Protein AF-A0AAD6IH26-F1 (afdb_monomer_lite)

Foldseek 3Di:
DDDPDPQDQVLLLPQWFDPVCSVLDQRDPDFDDPCPPPDPDDADADPVQVVVVCCVVVCVPPPDPPDPDDQAPQKTWTQCVRSVGDDPHNRGTWIFGSCLVLLLVLLLVLLVVQLPDPVQCPPDDPRGTLNRVSVVCNPDPCSVDPSRCLGGVVRRDDSVRSSVSSNVSSCCVSCVRVVPPDPDPPPPPPPPDD

Radius of gyration: 21.17 Å; chains: 1; bounding box: 48×43×59 Å

Sequence (194 aa):
MSTNGIRTASSVKEGLSSLEDRENQFPVNYAYDYLKGTSYLSLPDLNLNDHLRSGKFLRMSSQDDREDIHRSSHAIDIFPIQAGLPWASGIQPCRQSKYWQLTIDTTRAFLAHLAADESVQRILKSGQSIAEIARKELGTQMDEGWTKFTAYMFAEGDRQRTRLLAVVNVFIFVFDGNVLLRDSPEAIQRFKYC

pLDDT: mean 82.91, std 17.8, range [31.84, 97.62]

Organism: Penicillium canescens (NCBI:txid5083)

Structure (mmCIF, N/CA/C/O backbone):
data_AF-A0AAD6IH26-F1
#
_entry.id   AF-A0AAD6IH26-F1
#
loop_
_atom_site.group_PDB
_atom_site.id
_atom_site.type_symbol
_atom_site.label_atom_id
_atom_site.label_alt_id
_atom_site.label_comp_id
_atom_site.label_asym_id
_atom_site.label_entity_id
_atom_site.label_seq_id
_atom_site.pdbx_PDB_ins_code
_atom_site.Cartn_x
_atom_site.Cartn_y
_atom_site.Cartn_z
_atom_site.occupancy
_atom_site.B_iso_or_equiv
_atom_site.auth_seq_id
_atom_site.auth_comp_id
_atom_site.auth_asym_id
_atom_site.auth_atom_id
_atom_site.pdbx_PDB_model_num
ATOM 1 N N . MET A 1 1 ? 0.011 15.101 -26.445 1.00 33.94 1 MET A N 1
ATOM 2 C CA . MET A 1 1 ? -1.300 14.751 -27.035 1.00 33.94 1 MET A CA 1
ATOM 3 C C . MET A 1 1 ? -1.714 13.409 -26.458 1.00 33.94 1 MET A C 1
ATOM 5 O O . MET A 1 1 ? -1.078 12.422 -26.788 1.00 33.94 1 MET A O 1
ATOM 9 N N . SER A 1 2 ? -2.672 13.375 -25.528 1.00 37.16 2 SER A N 1
ATOM 10 C CA . SER A 1 2 ? -3.132 12.123 -24.913 1.00 37.16 2 SER A CA 1
ATOM 11 C C . SER A 1 2 ? -4.512 11.790 -25.462 1.00 37.16 2 SER A C 1
ATOM 13 O O . SER A 1 2 ? -5.456 12.562 -25.300 1.00 37.16 2 SER A O 1
ATOM 15 N N . THR A 1 3 ? -4.608 10.684 -26.188 1.00 41.41 3 THR A N 1
ATOM 16 C CA . THR A 1 3 ? -5.865 10.122 -26.674 1.00 41.41 3 THR A CA 1
ATOM 17 C C . THR A 1 3 ? -6.675 9.623 -25.480 1.00 41.41 3 THR A C 1
ATOM 19 O O . THR A 1 3 ? -6.264 8.684 -24.799 1.00 41.41 3 THR A O 1
ATOM 22 N N . ASN A 1 4 ? -7.832 10.242 -25.233 1.00 45.72 4 ASN A N 1
ATOM 23 C CA . ASN A 1 4 ? -8.834 9.775 -24.273 1.00 45.72 4 ASN A CA 1
ATOM 24 C C . ASN A 1 4 ? -9.509 8.499 -24.807 1.00 45.72 4 ASN A C 1
ATOM 26 O O . ASN A 1 4 ? -10.648 8.526 -25.263 1.00 45.72 4 ASN A O 1
ATOM 30 N N . GLY A 1 5 ? -8.786 7.380 -24.789 1.00 53.66 5 GLY A N 1
ATOM 31 C CA . GLY A 1 5 ? -9.389 6.057 -24.898 1.00 53.66 5 GLY A CA 1
ATOM 32 C C . GLY A 1 5 ? -10.144 5.746 -23.608 1.00 53.66 5 GLY A C 1
ATOM 33 O O . GLY A 1 5 ? -9.632 6.001 -22.516 1.00 53.66 5 GLY A O 1
ATOM 34 N N . ILE A 1 6 ? -11.362 5.217 -23.725 1.00 55.28 6 ILE A N 1
ATOM 35 C CA . ILE A 1 6 ? -12.114 4.676 -22.587 1.00 55.28 6 ILE A CA 1
ATOM 36 C C . ILE A 1 6 ? -11.238 3.597 -21.939 1.00 55.28 6 ILE A C 1
ATOM 38 O O . ILE A 1 6 ? -10.969 2.560 -22.542 1.00 55.28 6 ILE A O 1
ATOM 42 N N . ARG A 1 7 ? -10.742 3.870 -20.729 1.00 68.06 7 ARG A N 1
ATOM 43 C CA . ARG A 1 7 ? -9.891 2.941 -19.981 1.00 68.06 7 ARG A CA 1
ATOM 44 C C . ARG A 1 7 ? -10.784 1.863 -19.390 1.00 68.06 7 ARG A C 1
ATOM 46 O O . ARG A 1 7 ? -11.694 2.172 -18.624 1.00 68.06 7 ARG A O 1
ATOM 53 N N . THR A 1 8 ? -10.530 0.611 -19.742 1.00 82.19 8 THR A N 1
ATOM 54 C CA . THR A 1 8 ? -11.229 -0.520 -19.127 1.00 82.19 8 THR A CA 1
ATOM 55 C C . THR A 1 8 ? -10.395 -1.058 -17.968 1.00 82.19 8 THR A C 1
ATOM 57 O O . THR A 1 8 ? -9.166 -0.958 -17.977 1.00 82.19 8 THR A O 1
ATOM 60 N N . ALA A 1 9 ? -11.041 -1.657 -16.968 1.00 82.12 9 ALA A N 1
ATOM 61 C CA . ALA A 1 9 ? -10.323 -2.317 -15.876 1.00 82.12 9 ALA A CA 1
ATOM 62 C C . ALA A 1 9 ? -9.372 -3.419 -16.395 1.00 82.12 9 ALA A C 1
ATOM 64 O O . ALA A 1 9 ? -8.280 -3.591 -15.857 1.00 82.12 9 ALA A O 1
ATOM 65 N N . SER A 1 10 ? -9.744 -4.105 -17.487 1.00 83.75 10 SER A N 1
ATOM 66 C CA . SER A 1 10 ? -8.898 -5.122 -18.134 1.00 83.75 10 SER A CA 1
ATOM 67 C C . SER A 1 10 ? -7.620 -4.522 -18.712 1.00 83.75 10 SER A C 1
ATOM 69 O O . SER A 1 10 ? -6.532 -5.004 -18.410 1.00 83.75 10 SER A O 1
ATOM 71 N N . SER A 1 11 ? -7.723 -3.418 -19.463 1.00 88.50 11 SER A N 1
ATOM 72 C CA . SER A 1 11 ? -6.543 -2.784 -20.066 1.00 88.50 11 SER A CA 1
ATOM 73 C C . SER A 1 11 ? -5.563 -2.257 -19.016 1.00 88.50 11 SER A C 1
ATOM 75 O O . SER A 1 11 ? -4.353 -2.339 -19.213 1.00 88.50 11 SER A O 1
ATOM 77 N N . VAL A 1 12 ? -6.072 -1.756 -17.882 1.00 90.31 12 VAL A N 1
ATOM 78 C CA . VAL A 1 12 ? -5.223 -1.343 -16.752 1.00 90.31 12 VAL A CA 1
ATOM 79 C C . VAL A 1 12 ? -4.492 -2.555 -16.186 1.00 90.31 12 VAL A C 1
ATOM 81 O O . VAL A 1 12 ? -3.269 -2.537 -16.100 1.00 90.31 12 VAL A O 1
ATOM 84 N N . LYS A 1 13 ? -5.219 -3.630 -15.859 1.00 89.56 13 LYS A N 1
ATOM 85 C CA . LYS A 1 13 ? -4.647 -4.866 -15.306 1.00 89.56 13 LYS A CA 1
ATOM 86 C C . LYS A 1 13 ? -3.547 -5.444 -16.202 1.00 89.56 13 LYS A C 1
ATOM 88 O O . LYS A 1 13 ? -2.489 -5.854 -15.726 1.00 89.56 13 LYS A O 1
ATOM 93 N N . GLU A 1 14 ? -3.786 -5.458 -17.509 1.00 92.31 14 GLU A N 1
ATOM 94 C CA . GLU A 1 14 ? -2.859 -6.009 -18.494 1.00 92.31 14 GLU A CA 1
ATOM 95 C C . GLU A 1 14 ? -1.567 -5.198 -18.632 1.00 92.31 14 GLU A C 1
ATOM 97 O O . GLU A 1 14 ? -0.510 -5.800 -18.832 1.00 92.31 14 GLU A O 1
ATOM 102 N N . GLY A 1 15 ? -1.644 -3.869 -18.518 1.00 93.31 15 GLY A N 1
ATOM 103 C CA . GLY A 1 15 ? -0.497 -2.967 -18.636 1.00 93.31 15 GLY A CA 1
ATOM 104 C C . GLY A 1 15 ? 0.240 -2.681 -17.325 1.00 93.31 15 GLY A C 1
ATOM 105 O O . GLY A 1 15 ? 1.286 -2.040 -17.361 1.00 93.31 15 GLY A O 1
ATOM 106 N N . LEU A 1 16 ? -0.294 -3.116 -16.177 1.00 95.56 16 LEU A N 1
ATOM 107 C CA . LEU A 1 16 ? 0.217 -2.730 -14.858 1.00 95.56 16 LEU A CA 1
ATOM 108 C C . LEU A 1 16 ? 1.449 -3.518 -14.407 1.00 95.56 16 LEU A C 1
ATOM 110 O O . LEU A 1 16 ? 2.268 -2.957 -13.693 1.00 95.56 16 LEU A O 1
ATOM 114 N N . SER A 1 17 ? 1.609 -4.777 -14.811 1.00 96.44 17 SER A N 1
ATOM 115 C CA . SER A 1 17 ? 2.795 -5.589 -14.498 1.00 96.44 17 SER A CA 1
ATOM 116 C C . SER A 1 17 ? 3.151 -6.522 -15.655 1.00 96.44 17 SER A C 1
ATOM 118 O O . SER A 1 17 ? 2.406 -6.639 -16.632 1.00 96.44 17 SER A O 1
ATOM 120 N N . SER A 1 18 ? 4.269 -7.240 -15.511 1.00 94.50 18 SER A N 1
ATOM 121 C CA . SER A 1 18 ? 4.621 -8.367 -16.383 1.00 94.50 18 SER A CA 1
ATOM 122 C C . SER A 1 18 ? 3.520 -9.442 -16.381 1.00 94.50 18 SER A C 1
ATOM 124 O O . SER A 1 18 ? 2.732 -9.518 -15.435 1.00 94.50 18 SER A O 1
ATOM 126 N N . LEU A 1 19 ? 3.472 -10.281 -17.427 1.00 94.94 19 LEU A N 1
ATOM 127 C CA . LEU A 1 19 ? 2.502 -11.380 -17.550 1.00 94.94 19 LEU A CA 1
ATOM 128 C C . LEU A 1 19 ? 2.600 -12.370 -16.377 1.00 94.94 19 LEU A C 1
ATOM 130 O O . LEU A 1 19 ? 1.572 -12.781 -15.847 1.00 94.94 19 LEU A O 1
ATOM 134 N N . GLU A 1 20 ? 3.825 -12.700 -15.966 1.00 95.19 20 GLU A N 1
ATOM 135 C CA . GLU A 1 20 ? 4.133 -13.644 -14.883 1.00 95.19 20 GLU A CA 1
ATOM 136 C C . GLU A 1 20 ? 3.681 -13.123 -13.511 1.00 95.19 20 GLU A C 1
ATOM 138 O O . GLU A 1 20 ? 3.284 -13.891 -12.638 1.00 95.19 20 GLU A O 1
ATOM 143 N N . ASP A 1 21 ? 3.678 -11.802 -13.329 1.00 95.38 21 ASP A N 1
ATOM 144 C CA . ASP A 1 21 ? 3.345 -11.167 -12.055 1.00 95.38 21 ASP A CA 1
ATOM 145 C C . ASP A 1 21 ? 1.852 -10.845 -11.889 1.00 95.38 21 ASP A C 1
ATOM 147 O O . ASP A 1 21 ? 1.433 -10.421 -10.808 1.00 95.38 21 ASP A O 1
ATOM 151 N N . ARG A 1 22 ? 1.025 -11.062 -12.923 1.00 94.38 22 ARG A N 1
ATOM 152 C CA . ARG A 1 22 ? -0.398 -10.666 -12.926 1.00 94.38 22 ARG A CA 1
ATOM 153 C C . ARG A 1 22 ? -1.218 -11.299 -11.807 1.00 94.38 22 ARG A C 1
ATOM 155 O O . ARG A 1 22 ? -2.144 -10.665 -11.309 1.00 94.38 22 ARG A O 1
ATOM 162 N N . GLU A 1 23 ? -0.890 -12.524 -11.410 1.00 95.38 23 GLU A N 1
ATOM 163 C CA . GLU A 1 23 ? -1.577 -13.223 -10.315 1.00 95.38 23 GLU A CA 1
ATOM 164 C C . GLU A 1 23 ? -1.321 -12.573 -8.950 1.00 95.38 23 GLU A C 1
ATOM 166 O O . GLU A 1 23 ? -2.143 -12.678 -8.044 1.00 95.38 23 GLU A O 1
ATOM 171 N N . ASN A 1 24 ? -0.203 -11.855 -8.815 1.00 96.12 24 ASN A N 1
ATOM 172 C CA . ASN A 1 24 ? 0.197 -11.189 -7.581 1.00 96.12 24 ASN A CA 1
ATOM 173 C C . ASN A 1 24 ? -0.241 -9.717 -7.524 1.00 96.12 24 ASN A C 1
ATOM 175 O O . ASN A 1 24 ? 0.008 -9.045 -6.521 1.00 96.12 24 ASN A O 1
ATOM 179 N N . GLN A 1 25 ? -0.873 -9.187 -8.574 1.00 95.31 25 GLN A N 1
ATOM 180 C CA . GLN A 1 25 ? -1.328 -7.797 -8.610 1.00 95.31 25 GLN A CA 1
ATOM 181 C C . GLN A 1 25 ? -2.397 -7.531 -7.548 1.00 95.31 25 GLN A C 1
ATOM 183 O O . GLN A 1 25 ? -3.354 -8.292 -7.404 1.00 95.31 25 GLN A O 1
ATOM 188 N N . PHE A 1 26 ? -2.267 -6.409 -6.843 1.00 95.12 26 PHE A N 1
ATOM 189 C CA . PHE A 1 26 ? -3.336 -5.888 -6.005 1.00 95.12 26 PHE A CA 1
ATOM 190 C C . PHE A 1 26 ? -4.362 -5.221 -6.938 1.00 95.12 26 PHE A C 1
ATOM 192 O O . PHE A 1 26 ? -3.982 -4.332 -7.704 1.00 95.12 26 PHE A O 1
ATOM 199 N N . PRO A 1 27 ? -5.654 -5.596 -6.890 1.00 92.56 27 PRO A N 1
ATOM 200 C CA . PRO A 1 27 ? -6.705 -4.924 -7.650 1.00 92.56 27 PRO A CA 1
ATOM 201 C C . PRO A 1 27 ? -6.673 -3.383 -7.579 1.00 92.56 27 PRO A C 1
ATOM 203 O O . PRO A 1 27 ? -6.636 -2.767 -6.502 1.00 92.56 27 PRO A O 1
ATOM 206 N N . VAL A 1 28 ? -6.735 -2.759 -8.759 1.00 92.25 28 VAL A N 1
ATOM 207 C CA . VAL A 1 28 ? -6.837 -1.305 -8.947 1.00 92.25 28 VAL A CA 1
ATOM 208 C C . VAL A 1 28 ? -8.230 -0.975 -9.479 1.00 92.25 28 VAL A C 1
ATOM 210 O O . VAL A 1 28 ? -8.507 -1.153 -10.662 1.00 92.25 28 VAL A O 1
ATOM 213 N N . ASN A 1 29 ? -9.093 -0.475 -8.593 1.00 90.88 29 ASN A N 1
ATOM 214 C CA . ASN A 1 29 ? -10.494 -0.163 -8.908 1.00 90.88 29 ASN A CA 1
ATOM 215 C C . ASN A 1 29 ? -10.731 1.330 -9.195 1.00 90.88 29 ASN A C 1
ATOM 217 O O . ASN A 1 29 ? -11.775 1.705 -9.721 1.00 90.88 29 ASN A O 1
ATOM 221 N N . TYR A 1 30 ? -9.755 2.187 -8.878 1.00 89.06 30 TYR A N 1
ATOM 222 C CA . TYR A 1 30 ? -9.879 3.640 -8.980 1.00 89.06 30 TYR A CA 1
ATOM 223 C C . TYR A 1 30 ? -8.640 4.249 -9.637 1.00 89.06 30 TYR A C 1
ATOM 225 O O . TYR A 1 30 ? -7.514 3.822 -9.387 1.00 89.06 30 TYR A O 1
ATOM 233 N N . ALA A 1 31 ? -8.852 5.285 -10.448 1.00 91.81 31 ALA A N 1
ATOM 234 C CA . ALA A 1 31 ? -7.799 6.095 -11.047 1.00 91.81 31 ALA A CA 1
ATOM 235 C C . ALA A 1 31 ? -8.104 7.570 -10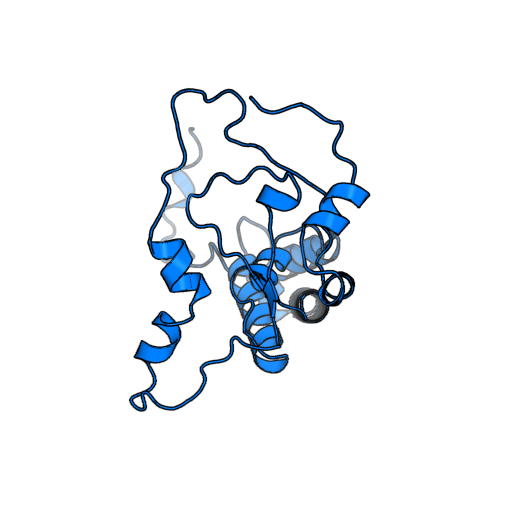.769 1.00 91.81 31 ALA A C 1
ATOM 237 O O . ALA A 1 31 ? -8.936 8.178 -11.444 1.00 91.81 31 ALA A O 1
ATOM 238 N N . TYR A 1 32 ? -7.459 8.130 -9.747 1.00 91.19 32 TYR A N 1
ATOM 239 C CA . TYR A 1 32 ? -7.685 9.510 -9.330 1.00 91.19 32 TYR A CA 1
ATOM 240 C C . TYR A 1 32 ? -6.623 10.439 -9.927 1.00 91.19 32 TYR A C 1
ATOM 242 O O . TYR A 1 32 ? -5.440 10.312 -9.625 1.00 91.19 32 TYR A O 1
ATOM 250 N N . ASP A 1 33 ? -7.053 11.369 -10.782 1.00 92.31 33 ASP A N 1
ATOM 251 C CA . ASP A 1 33 ? -6.200 12.412 -11.360 1.00 92.31 33 ASP A CA 1
ATOM 252 C C . ASP A 1 33 ? -6.463 13.750 -10.661 1.00 92.31 33 ASP A C 1
ATOM 254 O O . ASP A 1 33 ? -7.345 14.516 -11.055 1.00 92.31 33 ASP A O 1
ATOM 258 N N . TYR A 1 34 ? -5.698 14.021 -9.605 1.00 91.12 34 TYR A N 1
ATOM 259 C CA . TYR A 1 34 ? -5.810 15.264 -8.840 1.00 91.12 34 TYR A CA 1
ATOM 260 C C . TYR A 1 34 ? -5.176 16.476 -9.538 1.00 91.12 34 TYR A C 1
ATOM 262 O O . TYR A 1 34 ? -5.344 17.597 -9.065 1.00 91.12 34 TYR A O 1
ATOM 270 N N . LEU A 1 35 ? -4.454 16.276 -10.648 1.00 90.94 35 LEU A N 1
ATOM 271 C CA . LEU A 1 35 ? -3.874 17.354 -11.455 1.00 90.94 35 LEU A CA 1
ATOM 272 C C . LEU A 1 35 ? -4.698 17.657 -12.708 1.00 90.94 35 LEU A C 1
ATOM 274 O O . LEU A 1 35 ? -4.297 18.500 -13.516 1.00 90.94 35 LEU A O 1
ATOM 278 N N . LYS A 1 36 ? -5.859 17.015 -12.872 1.00 89.88 36 LYS A N 1
ATOM 279 C CA . LYS A 1 36 ? -6.744 17.225 -14.015 1.00 89.88 36 LYS A CA 1
ATOM 280 C C . LYS A 1 36 ? -7.034 18.717 -14.213 1.00 89.88 36 LYS A C 1
ATOM 282 O O . LYS A 1 36 ? -7.594 19.375 -13.343 1.00 89.88 36 LYS A O 1
ATOM 287 N N . GLY A 1 37 ? -6.678 19.234 -15.389 1.00 87.69 37 GLY A N 1
ATOM 288 C CA . GLY A 1 37 ? -6.845 20.650 -15.745 1.00 87.69 37 GLY A CA 1
ATOM 289 C C . GLY A 1 37 ? -5.596 21.516 -15.548 1.00 87.69 37 GLY A C 1
ATOM 290 O O . GLY A 1 37 ? -5.595 22.671 -15.960 1.00 87.69 37 GLY A O 1
ATOM 291 N N . THR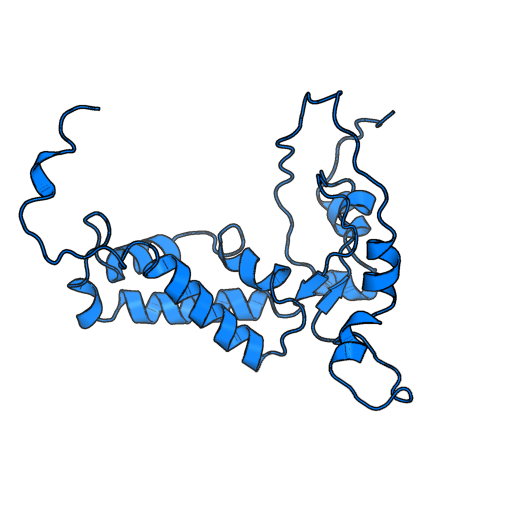 A 1 38 ? -4.515 20.965 -14.994 1.00 89.19 38 THR A N 1
ATOM 292 C CA . THR A 1 38 ? -3.221 21.651 -14.890 1.00 89.19 38 THR A CA 1
ATOM 293 C C . THR A 1 38 ? -2.420 21.477 -16.180 1.00 89.19 38 THR A C 1
ATOM 295 O O . THR A 1 38 ? -2.090 20.355 -16.553 1.00 89.19 38 THR A O 1
ATOM 298 N N . SER A 1 39 ? -2.089 22.574 -16.866 1.00 87.62 39 SER A N 1
ATOM 299 C CA . SER A 1 39 ? -1.313 22.561 -18.123 1.00 87.62 39 SER A CA 1
ATOM 300 C C . SER A 1 39 ? 0.089 23.167 -18.009 1.00 87.62 39 SER A C 1
ATOM 302 O O . SER A 1 39 ? 0.895 23.018 -18.922 1.00 87.62 39 SER A O 1
ATOM 304 N N . TYR A 1 40 ? 0.385 23.848 -16.901 1.00 90.81 40 TYR A N 1
ATOM 305 C CA . TYR A 1 40 ? 1.644 24.568 -16.689 1.00 90.81 40 TYR A CA 1
ATOM 306 C C . TYR A 1 40 ? 2.725 23.733 -15.984 1.00 90.81 40 TYR A C 1
ATOM 308 O O . TYR A 1 40 ? 3.839 24.215 -15.794 1.00 90.81 40 TYR A O 1
ATOM 316 N N . LEU A 1 41 ? 2.411 22.498 -15.578 1.00 90.19 41 LEU A N 1
ATOM 317 C CA . LEU A 1 41 ? 3.363 21.573 -14.963 1.00 90.19 41 LEU A CA 1
ATOM 318 C C . LEU A 1 41 ? 3.768 20.490 -15.962 1.00 90.19 41 LEU A C 1
ATOM 320 O O . LEU A 1 41 ? 2.921 19.872 -16.604 1.00 90.19 41 LEU A O 1
ATOM 324 N N . SER A 1 42 ? 5.068 20.219 -16.032 1.00 89.00 42 SER A N 1
ATOM 325 C CA . SER A 1 42 ? 5.639 19.078 -16.745 1.00 89.00 42 SER A CA 1
ATOM 326 C C . SER A 1 42 ? 6.437 18.222 -15.772 1.00 89.00 42 SER A C 1
ATOM 328 O O . SER A 1 42 ? 7.188 18.754 -14.954 1.00 89.00 42 SER A O 1
ATOM 330 N N . LEU A 1 43 ? 6.301 16.900 -15.872 1.00 90.19 43 LEU A N 1
ATOM 331 C CA . LEU A 1 43 ? 7.116 15.992 -15.071 1.00 90.19 43 LEU A CA 1
ATOM 332 C C . LEU A 1 43 ? 8.564 16.025 -15.579 1.00 90.19 43 LEU A C 1
ATOM 334 O O . LEU A 1 43 ? 8.770 15.890 -16.788 1.00 90.19 43 LEU A O 1
ATOM 338 N N . PRO A 1 44 ? 9.558 16.207 -14.695 1.00 92.19 44 PRO A N 1
ATOM 339 C CA . PRO A 1 44 ? 10.953 16.128 -15.094 1.00 92.19 44 PRO A CA 1
ATOM 340 C C . PRO A 1 44 ? 11.317 14.679 -15.422 1.00 92.19 44 PRO A C 1
ATOM 342 O O . PRO A 1 44 ? 10.839 13.750 -14.765 1.00 92.19 44 PRO A O 1
ATOM 345 N N . ASP A 1 45 ? 12.204 14.498 -16.398 1.00 91.44 45 ASP A N 1
ATOM 346 C CA . ASP A 1 45 ? 12.916 13.234 -16.536 1.00 91.44 45 ASP A CA 1
ATOM 347 C C . ASP A 1 45 ? 14.094 13.211 -15.557 1.00 91.44 45 ASP A C 1
ATOM 349 O O . ASP A 1 45 ? 14.814 14.201 -15.400 1.00 91.44 45 ASP A O 1
ATOM 353 N N . LEU A 1 46 ? 14.250 12.100 -14.845 1.00 93.25 46 LEU A N 1
ATOM 354 C CA . LEU A 1 46 ? 15.184 11.983 -13.734 1.00 93.25 46 LEU A CA 1
ATOM 355 C C . LEU A 1 46 ? 16.180 10.859 -14.006 1.00 93.25 46 LEU A C 1
ATOM 357 O O . LEU A 1 46 ? 15.797 9.691 -14.045 1.00 93.25 46 LEU A O 1
ATOM 361 N N . ASN A 1 47 ? 17.477 11.186 -13.998 1.00 91.75 47 ASN A N 1
ATOM 362 C CA . ASN A 1 47 ? 18.567 10.194 -13.981 1.00 91.75 47 ASN A CA 1
ATOM 363 C C . ASN A 1 47 ? 18.455 9.213 -12.791 1.00 91.75 47 ASN A C 1
ATOM 365 O O . ASN A 1 47 ? 19.000 8.109 -12.815 1.00 91.75 47 ASN A O 1
ATOM 369 N N . LEU A 1 48 ? 17.725 9.608 -11.739 1.00 89.00 48 LEU A N 1
ATOM 370 C CA . LEU A 1 48 ? 17.384 8.750 -10.606 1.00 89.00 48 LEU A CA 1
ATOM 371 C C . LEU A 1 48 ? 16.642 7.476 -11.042 1.00 89.00 48 LEU A C 1
ATOM 373 O O . LEU A 1 48 ? 16.839 6.429 -10.429 1.00 89.00 48 LEU A O 1
ATOM 377 N N . ASN A 1 49 ? 15.822 7.532 -12.095 1.00 91.19 49 ASN A N 1
ATOM 378 C CA . ASN A 1 49 ? 15.050 6.381 -12.564 1.00 91.19 49 ASN A CA 1
ATOM 379 C C . ASN A 1 49 ? 15.963 5.229 -13.000 1.00 91.19 49 ASN A C 1
ATOM 381 O O . ASN A 1 49 ? 15.725 4.081 -12.620 1.00 91.19 49 ASN A O 1
ATOM 385 N N . ASP A 1 50 ? 17.046 5.533 -13.712 1.00 88.62 50 ASP A N 1
ATOM 386 C CA . ASP A 1 50 ? 18.030 4.535 -14.135 1.00 88.62 50 ASP A CA 1
ATOM 387 C C . ASP A 1 50 ? 18.815 3.988 -12.946 1.00 88.62 50 ASP A C 1
ATOM 389 O O . ASP A 1 50 ? 19.052 2.782 -12.847 1.00 88.62 50 ASP A O 1
ATOM 393 N N . HIS A 1 51 ? 19.150 4.851 -11.984 1.00 85.69 51 HIS A N 1
ATOM 394 C CA . HIS A 1 51 ? 19.819 4.427 -10.759 1.00 85.69 51 HIS A CA 1
ATOM 395 C C . HIS A 1 51 ? 18.951 3.457 -9.942 1.00 85.69 51 HIS A C 1
ATOM 397 O O . HIS A 1 51 ? 19.417 2.385 -9.551 1.00 85.69 51 HIS A O 1
ATOM 403 N N . LEU A 1 52 ? 17.674 3.785 -9.745 1.00 85.75 52 LEU A N 1
ATOM 404 C CA . LEU A 1 52 ? 16.717 2.937 -9.039 1.00 85.75 52 LEU A CA 1
ATOM 405 C C . LEU A 1 52 ? 16.506 1.602 -9.766 1.00 85.75 52 LEU A C 1
ATOM 407 O O . LEU A 1 52 ? 16.553 0.552 -9.122 1.00 85.75 52 LEU A O 1
ATOM 411 N N . ARG A 1 53 ? 16.328 1.607 -11.096 1.00 83.94 53 ARG A N 1
ATOM 412 C CA . ARG A 1 53 ? 16.216 0.382 -11.919 1.00 83.94 53 ARG A CA 1
ATOM 413 C C . ARG A 1 53 ? 17.451 -0.500 -11.812 1.00 83.94 53 ARG A C 1
ATOM 415 O O . ARG A 1 53 ? 17.313 -1.706 -11.657 1.00 83.94 53 ARG A O 1
ATOM 422 N N . SER A 1 54 ? 18.635 0.108 -11.819 1.00 81.38 54 SER A N 1
ATOM 423 C CA . SER A 1 54 ? 19.907 -0.613 -11.730 1.00 81.38 54 SER A CA 1
ATOM 424 C C . SER A 1 54 ? 20.157 -1.279 -10.373 1.00 81.38 54 SER A C 1
ATOM 426 O O . SER A 1 54 ? 21.095 -2.059 -10.252 1.00 81.38 54 SER A O 1
ATOM 428 N N . GLY A 1 55 ? 19.382 -0.939 -9.333 1.00 76.31 55 GLY A N 1
ATOM 429 C CA . GLY A 1 55 ? 19.569 -1.476 -7.982 1.00 76.31 55 GLY A CA 1
ATOM 430 C C . GLY A 1 55 ? 20.877 -1.044 -7.308 1.00 76.31 55 GLY A C 1
ATOM 431 O O . GLY A 1 55 ? 21.182 -1.518 -6.220 1.00 76.31 55 GLY A O 1
ATOM 432 N N . LYS A 1 56 ? 21.645 -0.122 -7.909 1.00 73.06 56 LYS A N 1
ATOM 433 C CA . LYS A 1 56 ? 22.942 0.341 -7.386 1.00 73.06 56 LYS A CA 1
ATOM 434 C C . LYS A 1 56 ? 22.855 0.907 -5.968 1.00 73.06 56 LYS A C 1
ATOM 436 O O . LYS A 1 56 ? 23.794 0.740 -5.205 1.00 73.06 56 LYS A O 1
ATOM 441 N N . PHE A 1 57 ? 21.736 1.520 -5.587 1.00 70.25 57 PHE A N 1
ATOM 442 C CA . PHE A 1 57 ? 21.540 2.036 -4.228 1.00 70.25 57 PHE A CA 1
ATOM 443 C C . PHE A 1 57 ? 21.512 0.926 -3.160 1.00 70.25 57 PHE A C 1
ATOM 445 O O . PHE A 1 57 ? 21.922 1.165 -2.028 1.00 70.25 57 PHE A O 1
ATOM 452 N N . LEU A 1 58 ? 21.092 -0.296 -3.513 1.00 67.31 58 LEU A N 1
ATOM 453 C CA . LEU A 1 58 ? 21.129 -1.456 -2.613 1.00 67.31 58 LEU A CA 1
ATOM 454 C C . LEU A 1 58 ? 22.570 -1.921 -2.337 1.00 67.31 58 LEU A C 1
ATOM 456 O O . LEU A 1 58 ? 22.805 -2.597 -1.342 1.00 67.31 58 LEU A O 1
ATOM 460 N N . ARG A 1 59 ? 23.546 -1.509 -3.165 1.00 63.12 59 ARG A N 1
ATOM 461 C CA . ARG A 1 59 ? 24.980 -1.776 -2.948 1.00 63.12 59 ARG A CA 1
ATOM 462 C C . ARG A 1 59 ? 25.568 -0.946 -1.814 1.00 63.12 59 ARG A C 1
ATOM 464 O O . ARG A 1 59 ? 26.604 -1.308 -1.279 1.00 63.12 59 ARG A O 1
ATOM 471 N N . MET A 1 60 ? 24.926 0.158 -1.418 1.00 59.69 60 MET A N 1
ATOM 472 C CA . MET A 1 60 ? 25.492 1.057 -0.402 1.00 59.69 60 MET A CA 1
ATOM 473 C C . MET A 1 60 ? 25.625 0.399 0.981 1.00 59.69 60 MET A C 1
ATOM 475 O O . MET A 1 60 ? 26.388 0.891 1.807 1.00 59.69 60 MET A O 1
ATOM 479 N N . SER A 1 61 ? 24.911 -0.703 1.240 1.00 60.22 61 SER A N 1
ATOM 480 C CA . SER A 1 61 ? 25.034 -1.486 2.478 1.00 60.22 61 SER A CA 1
ATOM 481 C C . SER A 1 61 ? 26.000 -2.673 2.390 1.00 60.22 61 SER A C 1
ATOM 483 O O . SER A 1 61 ? 26.338 -3.237 3.427 1.00 60.22 61 SER A O 1
ATOM 485 N N . SER A 1 62 ? 26.428 -3.082 1.192 1.00 58.25 62 SER A N 1
ATOM 486 C CA . SER A 1 62 ? 27.298 -4.245 0.979 1.00 58.25 62 SER A CA 1
ATOM 487 C C . SER A 1 62 ? 28.710 -3.781 0.620 1.00 58.25 62 SER A C 1
ATOM 489 O O . SER A 1 62 ? 28.905 -3.139 -0.405 1.00 58.25 62 SER A O 1
ATOM 491 N N . GLN A 1 63 ? 29.706 -4.121 1.441 1.00 57.53 63 GLN A N 1
ATOM 492 C CA . GLN A 1 63 ? 31.118 -3.801 1.171 1.00 57.53 63 GLN A CA 1
ATOM 493 C C . GLN A 1 63 ? 31.733 -4.609 0.012 1.00 57.53 63 GLN A C 1
ATOM 495 O O . GLN A 1 63 ? 32.888 -4.370 -0.334 1.00 57.53 63 GLN A O 1
ATOM 500 N N . ASP A 1 64 ? 30.997 -5.559 -0.570 1.00 59.47 64 ASP A N 1
ATOM 501 C CA . ASP A 1 64 ? 31.513 -6.468 -1.591 1.00 59.47 64 ASP A CA 1
ATOM 502 C C . ASP A 1 64 ? 30.879 -6.170 -2.959 1.00 59.47 64 ASP A C 1
ATOM 504 O O . ASP A 1 64 ? 29.704 -6.443 -3.202 1.00 59.47 64 ASP A O 1
ATOM 508 N N . ASP A 1 65 ? 31.669 -5.602 -3.872 1.00 59.19 65 ASP A N 1
ATOM 509 C CA . ASP A 1 65 ? 31.258 -5.213 -5.232 1.00 59.19 65 ASP A CA 1
ATOM 510 C C . ASP A 1 65 ? 30.964 -6.413 -6.164 1.00 59.19 65 ASP A C 1
ATOM 512 O O . ASP A 1 65 ? 30.720 -6.227 -7.360 1.00 59.19 65 ASP A O 1
ATOM 516 N N . ARG A 1 66 ? 31.021 -7.650 -5.646 1.00 56.88 66 ARG A N 1
ATOM 517 C CA . ARG A 1 66 ? 31.001 -8.897 -6.431 1.00 56.88 66 ARG A CA 1
ATOM 518 C C . ARG A 1 66 ? 29.702 -9.695 -6.367 1.00 56.88 66 ARG A C 1
ATOM 520 O O . ARG A 1 66 ? 29.579 -10.651 -7.128 1.00 56.88 66 ARG A O 1
ATOM 527 N N . GLU A 1 67 ? 28.755 -9.353 -5.497 1.00 60.06 67 GLU A N 1
ATOM 528 C CA . GLU A 1 67 ? 27.455 -10.031 -5.492 1.00 60.06 67 GLU A CA 1
ATOM 529 C C . GLU A 1 67 ? 26.521 -9.421 -6.545 1.00 60.06 67 GLU A C 1
ATOM 531 O O . GLU A 1 67 ? 26.290 -8.207 -6.584 1.00 60.06 67 GLU A O 1
ATOM 536 N N . ASP A 1 68 ? 25.959 -10.281 -7.399 1.00 62.72 68 ASP A N 1
ATOM 537 C CA . ASP A 1 68 ? 24.851 -9.922 -8.277 1.00 62.72 68 ASP A CA 1
ATOM 538 C C . ASP A 1 68 ? 23.660 -9.504 -7.407 1.00 62.72 68 ASP A C 1
ATOM 540 O O . ASP A 1 68 ? 22.915 -10.328 -6.871 1.00 62.72 68 ASP A O 1
ATOM 544 N N . ILE A 1 69 ? 23.498 -8.192 -7.215 1.00 63.41 69 ILE A N 1
ATOM 545 C CA . ILE A 1 69 ? 22.387 -7.663 -6.428 1.00 63.41 69 ILE A CA 1
ATOM 546 C C . ILE A 1 69 ? 21.098 -7.840 -7.216 1.00 63.41 69 ILE A C 1
ATOM 548 O O . ILE A 1 69 ? 20.730 -7.027 -8.069 1.00 63.41 69 ILE A O 1
ATOM 552 N N . HIS A 1 70 ? 20.388 -8.905 -6.877 1.00 71.25 70 HIS A N 1
ATOM 553 C CA . HIS A 1 70 ? 19.031 -9.126 -7.319 1.00 71.25 70 HIS A CA 1
ATOM 554 C C . HIS A 1 70 ? 18.057 -8.405 -6.392 1.00 71.25 70 HIS A C 1
ATOM 556 O O . HIS A 1 70 ? 18.143 -8.460 -5.164 1.00 71.25 70 HIS A O 1
ATOM 562 N N . ARG A 1 71 ? 17.091 -7.726 -7.005 1.00 79.38 71 ARG A N 1
ATOM 563 C CA . ARG A 1 71 ? 15.910 -7.227 -6.303 1.00 79.38 71 ARG A CA 1
ATOM 564 C C . ARG A 1 71 ? 15.175 -8.385 -5.623 1.00 79.38 71 ARG A C 1
ATOM 566 O O . ARG A 1 71 ? 15.184 -9.505 -6.132 1.00 79.38 71 ARG A O 1
ATOM 573 N N . SER A 1 72 ? 14.494 -8.106 -4.509 1.00 83.19 72 SER A N 1
ATOM 574 C CA . SER A 1 72 ? 13.730 -9.130 -3.791 1.00 83.19 72 SER A CA 1
ATOM 575 C C . SER A 1 72 ? 12.703 -9.794 -4.707 1.00 83.19 72 SER A C 1
ATOM 577 O O . SER A 1 72 ? 11.995 -9.113 -5.461 1.00 83.19 72 SER A O 1
ATOM 579 N N . SER A 1 73 ? 12.572 -11.115 -4.580 1.00 91.75 73 SER A N 1
ATOM 580 C CA . SER A 1 73 ? 11.535 -11.904 -5.252 1.00 91.75 73 SER A CA 1
ATOM 581 C C . SER A 1 73 ? 10.148 -11.736 -4.614 1.00 91.75 73 SER A C 1
ATOM 583 O O . SER A 1 73 ? 9.161 -12.238 -5.159 1.00 91.75 73 SER A O 1
ATOM 585 N N . HIS A 1 74 ? 10.058 -11.014 -3.489 1.00 95.06 74 HIS A N 1
ATOM 586 C CA . HIS A 1 74 ? 8.828 -10.745 -2.735 1.00 95.06 74 HIS A CA 1
ATOM 587 C C . HIS A 1 74 ? 7.964 -9.616 -3.317 1.00 95.06 74 HIS A C 1
ATOM 589 O O . HIS A 1 74 ? 6.828 -9.430 -2.879 1.00 95.06 74 HIS A O 1
ATOM 595 N N . ALA A 1 75 ? 8.476 -8.893 -4.314 1.00 95.06 75 ALA A N 1
ATOM 596 C CA . ALA A 1 75 ? 7.800 -7.771 -4.952 1.00 95.06 75 ALA A CA 1
ATOM 597 C C . ALA A 1 75 ? 7.702 -7.945 -6.469 1.00 95.06 75 ALA A C 1
ATOM 599 O O . ALA A 1 75 ? 8.533 -8.614 -7.087 1.00 95.06 75 ALA A O 1
ATOM 600 N N . ILE A 1 76 ? 6.709 -7.290 -7.059 1.00 96.06 76 ILE A N 1
ATOM 601 C CA . ILE A 1 76 ? 6.510 -7.175 -8.505 1.00 96.06 76 ILE A CA 1
ATOM 602 C C . ILE A 1 76 ? 6.741 -5.735 -8.940 1.00 96.06 76 ILE A C 1
ATOM 604 O O . ILE A 1 76 ? 6.484 -4.805 -8.169 1.00 96.06 76 ILE A O 1
ATOM 608 N N . ASP A 1 77 ? 7.233 -5.551 -10.159 1.00 95.06 77 ASP A N 1
ATOM 609 C CA . ASP A 1 77 ? 7.315 -4.223 -10.758 1.00 95.06 77 ASP A CA 1
ATOM 610 C C . ASP A 1 77 ? 5.932 -3.788 -11.258 1.00 95.06 77 ASP A C 1
ATOM 612 O O . ASP A 1 77 ? 5.174 -4.577 -11.830 1.00 95.06 77 ASP A O 1
ATOM 616 N N . ILE A 1 78 ? 5.612 -2.519 -11.015 1.00 96.25 78 ILE A N 1
ATOM 617 C CA . ILE A 1 78 ? 4.354 -1.888 -11.397 1.00 96.25 78 ILE A CA 1
ATOM 618 C C . ILE A 1 78 ? 4.645 -0.749 -12.376 1.00 96.25 78 ILE A C 1
ATOM 620 O O . ILE A 1 78 ? 5.548 0.061 -12.154 1.00 96.25 78 ILE A O 1
ATOM 624 N N . PHE A 1 79 ? 3.844 -0.654 -13.438 1.00 95.50 79 PHE A N 1
ATOM 625 C CA . PHE A 1 79 ? 4.011 0.303 -14.534 1.00 95.50 79 PHE A CA 1
ATOM 626 C C . PHE A 1 79 ? 2.763 1.186 -14.711 1.00 95.50 79 PHE A C 1
ATOM 628 O O . PHE A 1 79 ? 2.000 1.009 -15.662 1.00 95.50 79 PHE A O 1
ATOM 635 N N . PRO A 1 80 ? 2.532 2.181 -13.830 1.00 94.69 80 PRO A N 1
ATOM 636 C CA . PRO A 1 80 ? 1.319 3.000 -13.860 1.00 9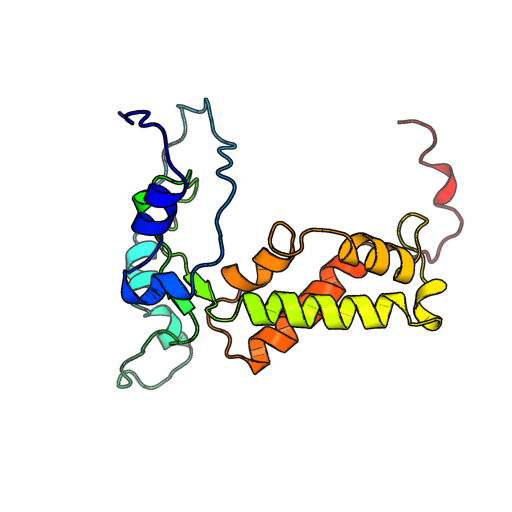4.69 80 PRO A CA 1
ATOM 637 C C . PRO A 1 80 ? 1.124 3.727 -15.194 1.00 94.69 80 PRO A C 1
ATOM 639 O O . PRO A 1 80 ? 0.024 3.728 -15.737 1.00 94.69 80 PRO A O 1
ATOM 642 N N . ILE A 1 81 ? 2.199 4.283 -15.765 1.00 92.94 81 ILE A N 1
ATOM 643 C CA . ILE A 1 81 ? 2.156 4.995 -17.052 1.00 92.94 81 ILE A CA 1
ATOM 644 C C . ILE A 1 81 ? 1.767 4.042 -18.193 1.00 92.94 81 ILE A C 1
ATOM 646 O O . ILE A 1 81 ? 0.923 4.387 -19.017 1.00 92.94 81 ILE A O 1
ATOM 650 N N . GLN A 1 82 ? 2.337 2.832 -18.221 1.00 93.50 82 GLN A N 1
ATOM 651 C CA . GLN A 1 82 ? 2.033 1.815 -19.234 1.00 93.50 82 GLN A CA 1
ATOM 652 C C . GLN A 1 82 ? 0.593 1.300 -19.114 1.00 93.50 82 GLN A C 1
ATOM 654 O O . GLN A 1 82 ? -0.072 1.092 -20.125 1.00 93.50 82 GLN A O 1
ATOM 659 N N . ALA A 1 83 ? 0.084 1.173 -17.887 1.00 93.69 83 ALA A N 1
ATOM 660 C CA . ALA A 1 83 ? -1.318 0.869 -17.605 1.00 93.69 83 ALA A CA 1
ATOM 661 C C . ALA A 1 83 ? -2.276 2.034 -17.918 1.00 93.69 83 ALA A C 1
ATOM 663 O O . ALA A 1 83 ? -3.491 1.903 -17.758 1.00 93.69 83 ALA A O 1
ATOM 664 N N . GLY A 1 84 ? -1.749 3.194 -18.323 1.00 92.94 84 GLY A N 1
ATOM 665 C CA . GLY A 1 84 ? -2.528 4.398 -18.572 1.00 92.94 84 GLY A CA 1
ATOM 666 C C . GLY A 1 84 ? -3.111 5.016 -17.302 1.00 92.94 84 GLY A C 1
ATOM 667 O O . GLY A 1 84 ? -4.106 5.725 -17.389 1.00 92.94 84 GLY A O 1
ATOM 668 N N . LEU A 1 85 ? -2.551 4.762 -16.122 1.00 93.88 85 LEU A N 1
ATOM 669 C CA . LEU A 1 85 ? -2.969 5.409 -14.880 1.00 93.88 85 LEU A CA 1
ATOM 670 C C . LEU A 1 85 ? -2.388 6.831 -14.779 1.00 93.88 85 LEU A C 1
ATOM 672 O O . LEU A 1 85 ? -1.279 7.078 -15.260 1.00 93.88 85 LEU A O 1
ATOM 676 N N . PRO A 1 86 ? -3.106 7.785 -14.150 1.00 93.56 86 PRO A N 1
ATOM 677 C CA . PRO A 1 86 ? -2.532 9.081 -13.805 1.00 93.56 86 PRO A CA 1
ATOM 678 C C . PRO A 1 86 ? -1.293 8.883 -12.924 1.00 93.56 86 PRO A C 1
ATOM 680 O O . PRO A 1 86 ? -1.363 8.221 -11.890 1.00 93.56 86 PRO A O 1
ATOM 683 N N . TRP A 1 87 ? -0.158 9.446 -13.335 1.00 93.88 87 TRP A N 1
ATOM 684 C CA . TRP A 1 87 ? 1.101 9.342 -12.602 1.00 93.88 87 TRP A CA 1
ATOM 685 C C . TRP A 1 87 ? 1.750 10.713 -12.504 1.00 93.88 87 TRP A C 1
ATOM 687 O O . TRP A 1 87 ? 2.357 11.193 -13.452 1.00 93.88 87 TRP A O 1
ATOM 697 N N . ALA A 1 88 ? 1.592 11.358 -11.354 1.00 93.38 88 ALA A N 1
ATOM 698 C CA . ALA A 1 88 ? 2.033 12.727 -11.110 1.00 93.38 88 ALA A CA 1
ATOM 699 C C . ALA A 1 88 ? 3.427 12.796 -10.452 1.00 93.38 88 ALA A C 1
ATOM 701 O O . ALA A 1 88 ? 3.697 13.678 -9.640 1.00 93.38 88 ALA A O 1
ATOM 702 N N . SER A 1 89 ? 4.312 11.851 -10.778 1.00 92.69 89 SER A N 1
ATOM 703 C CA . SER A 1 89 ? 5.672 11.777 -10.238 1.00 92.69 89 SER A CA 1
ATOM 704 C C . SER A 1 89 ? 6.695 11.567 -11.352 1.00 92.69 89 SER A C 1
ATOM 706 O O . SER A 1 89 ? 6.474 10.772 -12.264 1.00 92.69 89 SER A O 1
ATOM 708 N N . GLY A 1 90 ? 7.837 12.256 -11.260 1.00 92.94 90 GLY A N 1
ATOM 709 C CA . GLY A 1 90 ? 9.002 11.993 -12.115 1.00 92.94 90 GLY A CA 1
ATOM 710 C C . GLY A 1 90 ? 9.741 10.700 -11.742 1.00 92.94 90 GLY A C 1
ATOM 711 O O . GLY A 1 90 ? 10.534 10.194 -12.534 1.00 92.94 90 GLY A O 1
ATOM 712 N N . ILE A 1 91 ? 9.471 10.141 -10.553 1.00 93.62 91 ILE A N 1
ATOM 713 C CA . ILE A 1 91 ? 9.988 8.837 -10.122 1.00 93.62 91 ILE A CA 1
ATOM 714 C C . ILE A 1 91 ? 9.110 7.757 -10.752 1.00 93.62 91 ILE A C 1
ATOM 716 O O . ILE A 1 91 ? 7.929 7.632 -10.429 1.00 93.62 91 ILE A O 1
ATOM 720 N N . GLN A 1 92 ? 9.686 6.999 -11.677 1.00 92.38 92 GLN A N 1
ATOM 721 C CA . GLN A 1 92 ? 8.978 5.992 -12.470 1.00 92.38 92 GLN A CA 1
ATOM 722 C C . GLN A 1 92 ? 8.987 4.590 -11.846 1.00 92.38 92 GLN A C 1
ATOM 724 O O . GLN A 1 92 ? 7.973 3.903 -11.962 1.00 92.38 92 GLN A O 1
ATOM 729 N N . PRO A 1 93 ? 10.078 4.118 -11.209 1.00 91.31 93 PRO A N 1
ATOM 730 C CA . PRO A 1 93 ? 10.082 2.792 -10.604 1.00 91.31 93 PRO A CA 1
ATOM 731 C C . PRO A 1 93 ? 9.074 2.709 -9.458 1.00 91.31 93 PRO A C 1
ATOM 733 O O . PRO A 1 93 ? 9.186 3.425 -8.466 1.00 91.31 93 PRO A O 1
ATOM 736 N N . CYS A 1 94 ? 8.111 1.805 -9.595 1.00 93.50 94 CYS A N 1
ATOM 737 C CA . CYS A 1 94 ? 7.121 1.490 -8.579 1.00 93.50 94 CYS A CA 1
ATOM 738 C C . CYS A 1 94 ? 7.083 -0.026 -8.404 1.00 93.50 94 CYS A C 1
ATOM 740 O O . CYS A 1 94 ? 7.213 -0.770 -9.377 1.00 93.50 94 CYS A O 1
ATOM 742 N N . ARG A 1 95 ? 6.939 -0.488 -7.162 1.00 94.44 95 ARG A N 1
ATOM 743 C CA . ARG A 1 95 ? 6.839 -1.911 -6.846 1.00 94.44 95 ARG A CA 1
ATOM 744 C C . ARG A 1 95 ? 5.710 -2.156 -5.866 1.00 94.44 95 ARG A C 1
ATOM 746 O O . ARG A 1 95 ? 5.322 -1.269 -5.109 1.00 94.44 95 ARG A O 1
ATOM 753 N N . GLN A 1 96 ? 5.209 -3.379 -5.880 1.00 96.44 96 GLN A N 1
ATOM 754 C CA . GLN A 1 96 ? 4.153 -3.837 -4.992 1.00 96.44 96 GLN A CA 1
ATOM 755 C C . GLN A 1 96 ? 4.544 -5.184 -4.393 1.00 96.44 96 GLN A C 1
ATOM 757 O O . GLN A 1 96 ? 5.087 -6.044 -5.084 1.00 96.44 96 GLN A O 1
ATOM 762 N N . SER A 1 97 ? 4.247 -5.393 -3.114 1.00 97.12 97 SER A N 1
ATOM 763 C CA . SER A 1 97 ? 4.404 -6.698 -2.474 1.00 97.12 97 SER A CA 1
ATOM 764 C C . SER A 1 97 ? 3.491 -7.748 -3.119 1.00 97.12 97 SER A C 1
ATOM 766 O O . SER A 1 97 ? 2.316 -7.487 -3.398 1.00 97.12 97 SER A O 1
ATOM 768 N N . LYS A 1 98 ? 4.009 -8.971 -3.275 1.00 97.62 98 LYS A N 1
ATOM 769 C CA . LYS A 1 98 ? 3.221 -10.167 -3.625 1.00 97.62 98 LYS A CA 1
ATOM 770 C C . LYS A 1 98 ? 2.308 -10.613 -2.480 1.00 97.62 98 LYS A C 1
ATOM 772 O O . LYS A 1 98 ? 1.338 -11.328 -2.694 1.00 97.62 98 LYS A O 1
ATOM 777 N N . TYR A 1 99 ? 2.601 -10.189 -1.251 1.00 97.38 99 TYR A N 1
ATOM 778 C CA . TYR A 1 99 ? 1.922 -10.640 -0.036 1.00 97.38 99 TYR A CA 1
ATOM 779 C C . TYR A 1 99 ? 0.811 -9.688 0.427 1.00 97.38 99 TYR A C 1
ATOM 781 O O . TYR A 1 99 ? 0.492 -9.645 1.612 1.00 97.38 99 TYR A O 1
ATOM 789 N N . TRP A 1 100 ? 0.193 -8.932 -0.481 1.00 96.31 100 TRP A N 1
ATOM 790 C CA . TRP A 1 100 ? -0.854 -7.969 -0.124 1.00 96.31 100 TRP A CA 1
ATOM 791 C C . TRP A 1 100 ? -2.069 -8.625 0.556 1.00 96.31 100 TRP A C 1
ATOM 793 O O . TRP A 1 100 ? -2.612 -8.071 1.511 1.00 96.31 100 TRP A O 1
ATOM 803 N N . GLN A 1 101 ? -2.446 -9.843 0.152 1.00 96.94 101 GLN A N 1
ATOM 804 C CA . GLN A 1 101 ? -3.524 -10.590 0.808 1.00 96.94 101 GLN A CA 1
ATOM 805 C C . GLN A 1 101 ? -3.169 -10.910 2.269 1.00 96.94 101 GLN A C 1
ATOM 807 O O . GLN A 1 101 ? -3.991 -10.752 3.167 1.00 96.94 101 GLN A O 1
ATOM 812 N N . LEU A 1 102 ? -1.902 -11.262 2.525 1.00 97.31 102 LEU A N 1
ATOM 813 C CA . LEU A 1 102 ? -1.401 -11.508 3.876 1.00 97.31 102 LEU A CA 1
ATOM 814 C C . LEU A 1 102 ? -1.449 -10.241 4.738 1.00 97.31 102 LEU A C 1
ATOM 816 O O . LEU A 1 102 ? -1.737 -10.338 5.931 1.00 97.31 102 LEU A O 1
ATOM 820 N N . THR A 1 103 ? -1.188 -9.066 4.157 1.00 96.56 103 THR A N 1
ATOM 821 C CA . THR A 1 103 ? -1.375 -7.781 4.843 1.00 96.56 103 THR A CA 1
ATOM 822 C C . THR A 1 103 ? -2.823 -7.625 5.295 1.00 96.56 103 THR A C 1
ATOM 824 O O . THR A 1 103 ? -3.051 -7.410 6.482 1.00 96.56 103 THR A O 1
ATOM 827 N N . ILE A 1 104 ? -3.792 -7.794 4.390 1.00 96.56 104 ILE A N 1
ATOM 828 C CA . ILE A 1 104 ? -5.223 -7.647 4.699 1.00 96.56 104 ILE A CA 1
ATOM 829 C C . ILE A 1 104 ? -5.647 -8.619 5.800 1.00 96.56 104 ILE A C 1
ATOM 831 O O . ILE A 1 104 ? -6.284 -8.214 6.772 1.00 96.56 104 ILE A O 1
ATOM 835 N N . ASP A 1 105 ? -5.276 -9.892 5.675 1.00 97.31 105 ASP A N 1
ATOM 836 C CA . ASP A 1 105 ? -5.681 -10.923 6.629 1.00 97.31 105 ASP A CA 1
ATOM 837 C C . ASP A 1 105 ? -5.088 -10.666 8.019 1.00 97.31 105 ASP A C 1
ATOM 839 O O . ASP A 1 105 ? -5.782 -10.788 9.030 1.00 97.31 105 ASP A O 1
ATOM 843 N N . THR A 1 106 ? -3.824 -10.233 8.073 1.00 97.31 106 THR A N 1
ATOM 844 C CA . THR A 1 106 ? -3.154 -9.869 9.331 1.00 97.31 106 THR A CA 1
ATOM 845 C C . THR A 1 106 ? -3.803 -8.639 9.962 1.00 97.31 106 THR A C 1
ATOM 847 O O . THR A 1 106 ? -4.089 -8.642 11.159 1.00 97.31 106 THR A O 1
ATOM 850 N N . THR A 1 107 ? -4.085 -7.605 9.165 1.00 96.50 107 THR A N 1
ATOM 851 C CA . THR A 1 107 ? -4.786 -6.397 9.615 1.00 96.50 107 THR A CA 1
ATOM 852 C C . THR A 1 107 ? -6.165 -6.736 10.176 1.00 96.50 10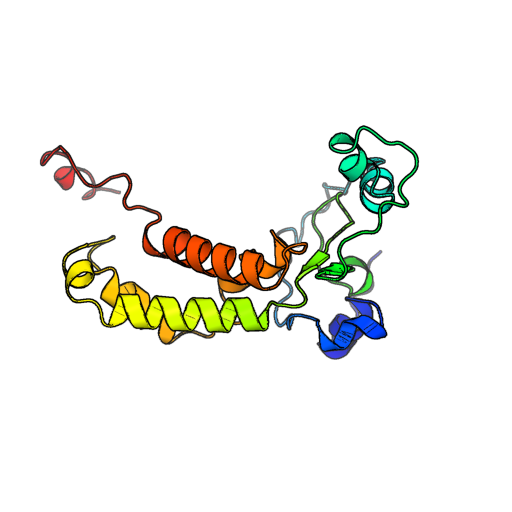7 THR A C 1
ATOM 854 O O . THR A 1 107 ? -6.501 -6.290 11.272 1.00 96.50 107 THR A O 1
ATOM 857 N N . ARG A 1 108 ? -6.941 -7.579 9.484 1.00 96.75 108 ARG A N 1
ATOM 858 C CA . ARG A 1 108 ? -8.262 -8.022 9.943 1.00 96.75 108 ARG A CA 1
ATOM 859 C C . ARG A 1 108 ? -8.183 -8.758 11.277 1.00 96.75 108 ARG A C 1
ATOM 861 O O . ARG A 1 108 ? -8.955 -8.449 12.181 1.00 96.75 108 ARG A O 1
ATOM 868 N N . ALA A 1 109 ? -7.243 -9.692 11.417 1.00 97.19 109 ALA A N 1
ATOM 869 C CA . ALA A 1 109 ? -7.052 -10.432 12.661 1.00 97.19 109 ALA A CA 1
ATOM 870 C C . ALA A 1 109 ? -6.712 -9.496 13.834 1.00 97.19 109 ALA A C 1
ATOM 872 O O . ALA A 1 109 ? -7.302 -9.599 14.908 1.00 97.19 109 ALA A O 1
ATOM 873 N N . PHE A 1 110 ? -5.816 -8.531 13.623 1.00 96.06 110 PHE A N 1
ATOM 874 C CA . PHE A 1 110 ? -5.433 -7.580 14.668 1.00 96.06 110 PHE A CA 1
ATOM 875 C C . PHE A 1 110 ? -6.555 -6.615 15.053 1.00 96.06 110 PHE A C 1
ATOM 877 O O . PHE A 1 110 ? -6.765 -6.368 16.239 1.00 96.06 110 PHE A O 1
ATOM 884 N N . LEU A 1 111 ? -7.316 -6.107 14.083 1.00 95.12 111 LEU A N 1
ATOM 885 C CA . LEU A 1 111 ? -8.489 -5.284 14.377 1.00 95.12 111 LEU A CA 1
ATOM 886 C C . LEU A 1 111 ? -9.553 -6.079 15.144 1.00 95.12 111 LEU A C 1
ATOM 888 O O . LEU A 1 111 ? -10.177 -5.526 16.043 1.00 95.12 111 LEU A O 1
ATOM 892 N N . ALA A 1 112 ? -9.730 -7.373 14.856 1.00 96.44 112 ALA A N 1
ATOM 893 C CA . ALA A 1 112 ? -10.639 -8.232 15.616 1.00 96.44 112 ALA A CA 1
ATOM 894 C C . ALA A 1 112 ? -10.202 -8.384 17.082 1.00 96.44 112 ALA A C 1
ATOM 896 O O . ALA A 1 112 ? -11.044 -8.306 17.976 1.00 96.44 112 ALA A O 1
ATOM 897 N N . HIS A 1 113 ? -8.898 -8.521 17.342 1.00 95.38 113 HIS A N 1
ATOM 898 C CA . HIS A 1 113 ? -8.376 -8.516 18.710 1.00 95.38 113 HIS A CA 1
ATOM 899 C C . HIS A 1 113 ? -8.645 -7.184 19.422 1.00 95.38 113 HIS A C 1
ATOM 901 O O . HIS A 1 113 ? -9.176 -7.192 20.527 1.00 95.38 113 HIS A O 1
ATOM 907 N N . LEU A 1 114 ? -8.371 -6.047 18.774 1.00 93.31 114 LEU A N 1
ATOM 908 C CA . LEU A 1 114 ? -8.639 -4.720 19.348 1.00 93.31 114 LEU A CA 1
ATOM 909 C C . LEU A 1 114 ? -10.134 -4.459 19.578 1.00 93.31 114 LEU A C 1
ATOM 911 O O . LEU A 1 114 ? -10.511 -3.802 20.541 1.00 93.31 114 LEU A O 1
ATOM 915 N N . ALA A 1 115 ? -11.000 -4.971 18.707 1.00 93.31 115 ALA A N 1
ATOM 916 C CA . ALA A 1 115 ? -12.447 -4.851 18.848 1.00 93.31 115 ALA A CA 1
ATOM 917 C C . ALA A 1 115 ? -12.996 -5.625 20.060 1.00 93.31 115 ALA A C 1
ATOM 919 O O . ALA A 1 115 ? -13.997 -5.200 20.640 1.00 93.31 115 ALA A O 1
ATOM 920 N N . ALA A 1 116 ? -12.368 -6.752 20.410 1.00 93.94 116 ALA A N 1
ATOM 921 C CA . ALA A 1 116 ? -12.787 -7.637 21.495 1.00 93.94 116 ALA A CA 1
ATOM 922 C C . ALA A 1 116 ? -12.117 -7.327 22.845 1.00 93.94 116 ALA A C 1
ATOM 924 O O . ALA A 1 116 ? -12.602 -7.778 23.879 1.00 93.94 116 ALA A O 1
ATOM 925 N N . ASP A 1 117 ? -11.015 -6.579 22.851 1.00 91.81 117 ASP A N 1
ATOM 926 C CA . ASP A 1 117 ? -10.246 -6.281 24.057 1.00 91.81 117 ASP A CA 1
ATOM 927 C C . ASP A 1 117 ? -10.936 -5.206 24.921 1.00 91.81 117 ASP A C 1
ATOM 929 O O . ASP A 1 117 ? -11.165 -4.072 24.497 1.00 91.81 117 ASP A O 1
ATOM 933 N N . GLU A 1 118 ? -11.268 -5.560 26.165 1.00 88.75 118 GLU A N 1
ATOM 934 C CA . GLU A 1 118 ? -11.901 -4.659 27.134 1.00 88.75 118 GLU A CA 1
ATOM 935 C C . GLU A 1 118 ? -10.986 -3.505 27.569 1.00 88.75 118 GLU A C 1
ATOM 937 O O . GLU A 1 118 ? -11.466 -2.414 27.893 1.00 88.75 118 GLU A O 1
ATOM 942 N N . SER A 1 119 ? -9.665 -3.704 27.561 1.00 87.81 119 SER A N 1
ATOM 943 C CA . SER A 1 119 ? -8.699 -2.698 28.013 1.00 87.81 119 SER A CA 1
ATOM 944 C C . SER A 1 119 ? -8.684 -1.469 27.100 1.00 87.81 119 SER A C 1
ATOM 946 O O . SER A 1 119 ? -8.600 -0.333 27.576 1.00 87.81 119 SER A O 1
ATOM 948 N N . VAL A 1 120 ? -8.869 -1.675 25.793 1.00 85.12 120 VAL A N 1
ATOM 949 C CA . VAL A 1 120 ? -8.860 -0.604 24.789 1.00 85.12 120 VAL A CA 1
ATOM 950 C C . VAL A 1 120 ? -10.229 0.057 24.600 1.00 85.12 120 VAL A C 1
ATOM 952 O O . VAL A 1 120 ? -10.315 1.111 23.971 1.00 85.12 120 VAL A O 1
ATOM 955 N N . GLN A 1 121 ? -11.298 -0.477 25.204 1.00 83.81 121 GLN A N 1
ATOM 956 C CA . GLN A 1 121 ? -12.612 0.187 25.237 1.00 83.81 121 GLN A CA 1
ATOM 957 C C . GLN A 1 121 ? -12.580 1.502 26.025 1.00 83.81 121 GLN A C 1
ATOM 959 O O . GLN A 1 121 ? -13.366 2.409 25.767 1.00 83.81 121 GLN A O 1
ATOM 964 N N . ARG A 1 122 ? -11.657 1.619 26.984 1.00 80.38 122 ARG A N 1
ATOM 965 C CA . ARG A 1 122 ? -11.504 2.817 27.824 1.00 80.38 122 ARG A CA 1
ATOM 966 C C . ARG A 1 122 ? -10.625 3.890 27.181 1.00 80.38 122 ARG A C 1
ATOM 968 O O . ARG A 1 122 ? -10.612 5.024 27.652 1.00 80.38 122 ARG A O 1
ATOM 975 N N . ILE A 1 123 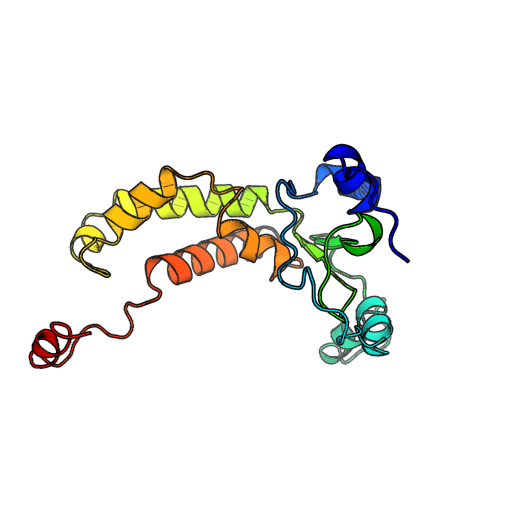? -9.895 3.546 26.121 1.00 82.31 123 ILE A N 1
ATOM 976 C CA . ILE A 1 123 ? -9.014 4.471 25.408 1.00 82.31 123 ILE A CA 1
ATOM 977 C C . ILE A 1 123 ? -9.844 5.178 24.342 1.00 82.31 123 ILE A C 1
ATOM 979 O O . ILE A 1 123 ? -10.267 4.555 23.369 1.00 82.31 123 ILE A O 1
ATOM 983 N N . LEU A 1 124 ? -10.083 6.476 24.533 1.00 79.75 124 LEU A N 1
ATOM 984 C CA . LEU A 1 124 ? -10.893 7.288 23.628 1.00 79.75 124 LEU A CA 1
ATOM 985 C C . LEU A 1 124 ? -10.024 8.099 22.663 1.00 79.75 124 LEU A C 1
ATOM 987 O O . LEU A 1 124 ? -9.087 8.782 23.073 1.00 79.75 124 LEU A O 1
ATOM 991 N N . LYS A 1 125 ? -10.425 8.097 21.395 1.00 75.06 125 LYS A N 1
ATOM 992 C CA . LYS A 1 125 ? -9.911 8.918 20.300 1.00 75.06 125 LYS A CA 1
ATOM 993 C C . LYS A 1 125 ? -11.084 9.631 19.635 1.00 75.06 125 LYS A C 1
ATOM 995 O O . LYS A 1 125 ? -12.011 8.995 19.143 1.00 75.06 125 LYS A O 1
ATOM 1000 N N . SER A 1 126 ? -11.071 10.964 19.652 1.00 73.19 126 SER A N 1
ATOM 1001 C CA . SER A 1 126 ? -12.142 11.799 19.071 1.00 73.19 126 SER A CA 1
ATOM 1002 C C . SER A 1 126 ? -13.561 11.428 19.538 1.00 73.19 126 SER A C 1
ATOM 1004 O O . SER A 1 126 ? -14.520 11.536 18.780 1.00 73.19 126 SER A O 1
ATOM 1006 N N . GLY A 1 127 ? -13.699 10.972 20.788 1.00 79.81 127 GLY A N 1
ATOM 1007 C CA . GLY A 1 127 ? -14.982 10.552 21.363 1.00 79.81 127 GLY A CA 1
ATOM 1008 C C . GLY A 1 127 ? -15.410 9.116 21.041 1.00 79.81 127 GLY A C 1
ATOM 1009 O O . GLY A 1 127 ? -16.468 8.710 21.506 1.00 79.81 127 GLY A O 1
ATOM 1010 N N . GLN A 1 128 ? -14.604 8.346 20.303 1.00 83.56 128 GLN A N 1
ATOM 1011 C CA . GLN A 1 128 ? -14.820 6.919 20.048 1.00 83.56 128 GLN A CA 1
ATOM 1012 C C . GLN A 1 128 ? -13.744 6.089 20.741 1.00 83.56 128 GLN A C 1
ATOM 1014 O O . GLN A 1 128 ? -12.581 6.489 20.783 1.00 83.56 128 GLN A O 1
ATOM 1019 N N . SER A 1 129 ? -14.096 4.927 21.274 1.00 88.56 129 SER A N 1
ATOM 1020 C CA . SER A 1 129 ? -13.085 4.007 21.797 1.00 88.56 129 SER A CA 1
ATOM 1021 C C . SER A 1 129 ? -12.274 3.366 20.673 1.00 88.56 129 SER A C 1
ATOM 1023 O O . SER A 1 129 ? -12.749 3.202 19.547 1.00 88.56 129 SER A O 1
ATOM 1025 N N . ILE A 1 130 ? -11.055 2.931 20.982 1.00 89.88 130 ILE A N 1
ATOM 1026 C CA . ILE A 1 130 ? -10.243 2.148 20.042 1.00 89.88 130 ILE A CA 1
ATOM 1027 C C . ILE A 1 130 ? -10.991 0.891 19.567 1.00 89.88 130 ILE A C 1
ATOM 1029 O O . ILE A 1 130 ? -10.956 0.568 18.380 1.00 89.88 130 ILE A O 1
ATOM 1033 N N . ALA A 1 131 ? -11.739 0.234 20.457 1.00 90.94 131 ALA A N 1
ATOM 1034 C CA . ALA A 1 131 ? -12.574 -0.911 20.099 1.00 90.94 131 ALA A CA 1
ATOM 1035 C C . ALA A 1 131 ? -13.697 -0.547 19.105 1.00 90.94 131 ALA A C 1
ATOM 1037 O O . ALA A 1 131 ? -14.026 -1.340 18.224 1.00 90.94 131 ALA A O 1
ATOM 1038 N N . GLU A 1 132 ? -14.302 0.640 19.219 1.00 90.00 132 GLU A N 1
ATOM 1039 C CA . GLU A 1 132 ? -15.310 1.131 18.264 1.00 90.00 132 GLU A CA 1
ATOM 1040 C C . GLU A 1 132 ? -14.706 1.438 16.898 1.00 90.00 132 GLU A C 1
ATOM 1042 O O . GLU A 1 132 ? -15.285 1.060 15.879 1.00 90.00 132 GLU A O 1
ATOM 1047 N N . ILE A 1 133 ? -13.532 2.072 16.873 1.00 89.75 133 ILE A N 1
ATOM 1048 C CA . ILE A 1 133 ? -12.789 2.335 15.637 1.00 89.75 133 ILE A CA 1
ATOM 1049 C C . ILE A 1 133 ? -12.453 1.009 14.955 1.00 89.75 133 ILE A C 1
ATOM 1051 O O . ILE A 1 133 ? -12.757 0.832 13.778 1.00 89.75 133 ILE A O 1
ATOM 1055 N N . ALA A 1 134 ? -11.914 0.041 15.699 1.00 91.81 134 ALA A N 1
ATOM 1056 C CA . ALA A 1 134 ? -11.581 -1.272 15.161 1.00 91.81 134 ALA A CA 1
ATOM 1057 C C . ALA A 1 134 ? -12.812 -2.003 14.595 1.00 91.81 134 ALA A C 1
ATOM 1059 O O . ALA A 1 134 ? -12.751 -2.537 13.488 1.00 91.81 134 ALA A O 1
ATOM 1060 N N . ARG A 1 135 ? -13.956 -1.969 15.296 1.00 92.94 135 ARG A N 1
ATOM 1061 C CA . ARG A 1 135 ? -15.229 -2.528 14.799 1.00 92.94 135 ARG A CA 1
ATOM 1062 C C . ARG A 1 135 ? -15.715 -1.849 13.524 1.00 92.94 135 ARG A C 1
ATOM 1064 O O . ARG A 1 135 ? -16.181 -2.532 12.617 1.00 92.94 135 ARG A O 1
ATOM 1071 N N . LYS A 1 136 ? -15.607 -0.522 13.447 1.00 90.44 136 LYS A N 1
ATOM 1072 C CA . LYS A 1 136 ? -15.985 0.238 12.253 1.00 90.44 136 LYS A CA 1
ATOM 1073 C C . LYS A 1 136 ? -15.111 -0.146 11.062 1.00 90.44 136 LYS A C 1
ATOM 1075 O O . LYS A 1 136 ? -15.647 -0.445 10.001 1.00 90.44 136 LYS A O 1
ATOM 1080 N N . GLU A 1 137 ? -13.795 -0.192 11.251 1.00 90.44 137 GLU A N 1
ATOM 1081 C CA . GLU A 1 137 ? -12.844 -0.561 10.200 1.00 90.44 137 GLU A CA 1
ATOM 1082 C C . GLU A 1 137 ? -13.015 -2.017 9.742 1.00 90.44 137 GLU A C 1
ATOM 1084 O O . GLU A 1 137 ? -12.889 -2.295 8.553 1.00 90.44 137 GLU A O 1
ATOM 1089 N N . LEU A 1 138 ? -13.389 -2.940 10.636 1.00 92.75 138 LEU A N 1
ATOM 1090 C CA . LEU A 1 138 ? -13.742 -4.319 10.268 1.00 92.75 138 LEU A CA 1
ATOM 1091 C C . LEU A 1 138 ? -14.952 -4.413 9.330 1.00 92.75 138 LEU A C 1
ATOM 1093 O O . LEU A 1 138 ? -15.058 -5.381 8.579 1.00 92.75 138 LEU A O 1
ATOM 1097 N N . GLY A 1 139 ? -15.853 -3.430 9.375 1.00 88.69 139 GLY A N 1
ATOM 1098 C CA . GLY A 1 139 ? -17.021 -3.352 8.500 1.00 88.69 139 GLY A CA 1
ATOM 1099 C C . GLY A 1 139 ? -16.738 -2.764 7.114 1.00 88.69 139 GLY A C 1
ATOM 1100 O O . GLY A 1 139 ? -17.656 -2.714 6.296 1.00 88.69 139 GLY A O 1
ATOM 1101 N N . THR A 1 140 ? -15.515 -2.298 6.835 1.00 88.44 140 THR A N 1
ATOM 1102 C CA . THR A 1 140 ? -15.157 -1.693 5.542 1.00 88.44 140 THR A CA 1
ATOM 1103 C C . THR A 1 140 ? -14.502 -2.696 4.588 1.00 88.44 140 THR A C 1
ATOM 1105 O O . THR A 1 140 ? -14.015 -3.760 4.981 1.00 88.44 140 THR A O 1
ATOM 1108 N N . GLN A 1 141 ? -14.469 -2.344 3.300 1.00 88.06 141 GLN A N 1
ATOM 1109 C CA . GLN A 1 141 ? -13.685 -3.064 2.298 1.00 88.06 141 GLN A CA 1
ATOM 1110 C C . GLN A 1 141 ? -12.200 -2.725 2.473 1.00 88.06 141 GLN A C 1
ATOM 1112 O O . GLN A 1 141 ? -11.687 -1.739 1.943 1.00 88.06 141 GLN A O 1
ATOM 1117 N N . MET A 1 142 ? -11.504 -3.532 3.277 1.00 87.50 142 MET A N 1
ATOM 1118 C CA . MET A 1 142 ? -10.091 -3.314 3.610 1.00 87.50 142 MET A CA 1
ATOM 1119 C C . MET A 1 142 ? -9.186 -3.270 2.379 1.00 87.50 142 MET A C 1
ATOM 1121 O O . MET A 1 142 ? -8.207 -2.524 2.371 1.00 87.50 142 MET A O 1
ATOM 1125 N N . ASP A 1 143 ? -9.523 -4.042 1.349 1.00 87.25 143 ASP A N 1
ATOM 1126 C CA . ASP A 1 143 ? -8.849 -4.102 0.056 1.00 87.25 143 ASP A CA 1
ATOM 1127 C C . ASP A 1 143 ? -9.081 -2.862 -0.814 1.00 87.25 143 ASP A C 1
ATOM 1129 O O . ASP A 1 143 ? -8.467 -2.754 -1.868 1.00 87.25 143 ASP A O 1
ATOM 1133 N N . GLU A 1 144 ? -9.896 -1.901 -0.381 1.00 86.94 144 GLU A N 1
ATOM 1134 C CA . GLU A 1 144 ? -10.032 -0.573 -0.995 1.00 86.94 144 GLU A CA 1
ATOM 1135 C C . GLU A 1 144 ? -9.511 0.557 -0.096 1.00 86.94 144 GLU A C 1
ATOM 1137 O O . GLU A 1 144 ? -9.355 1.691 -0.548 1.00 86.94 144 GLU A O 1
ATOM 1142 N N . GLY A 1 145 ? -9.208 0.246 1.164 1.00 86.62 145 GLY A N 1
ATOM 1143 C CA . GLY A 1 145 ? -8.830 1.219 2.177 1.00 86.62 145 GLY A CA 1
ATOM 1144 C C . GLY A 1 145 ? -7.325 1.399 2.363 1.00 86.62 145 GLY A C 1
ATOM 1145 O O . GLY A 1 145 ? -6.485 1.125 1.503 1.00 86.62 145 GLY A O 1
ATOM 1146 N N . TRP A 1 146 ? -6.975 1.845 3.564 1.00 89.50 146 TRP A N 1
ATOM 1147 C CA . TRP A 1 146 ? -5.609 2.171 3.963 1.00 89.50 146 TRP A CA 1
ATOM 1148 C C . TRP A 1 146 ? -4.666 0.959 4.057 1.00 89.50 146 TRP A C 1
ATOM 1150 O O . TRP A 1 146 ? -3.446 1.117 4.112 1.00 89.50 146 TRP A O 1
ATOM 1160 N N . THR A 1 147 ? -5.177 -0.272 4.028 1.00 90.31 147 THR A N 1
ATOM 1161 C CA . THR A 1 147 ? -4.316 -1.467 4.077 1.00 90.31 147 THR A CA 1
ATOM 1162 C C . THR A 1 147 ? -3.407 -1.585 2.844 1.00 90.31 147 THR A C 1
ATOM 1164 O O . THR A 1 147 ? -2.316 -2.154 2.932 1.00 90.31 147 THR A O 1
ATOM 1167 N N . LYS A 1 148 ? -3.787 -0.952 1.720 1.00 91.56 148 LYS A N 1
ATOM 1168 C CA . LYS A 1 148 ? -2.970 -0.861 0.498 1.00 91.56 148 LYS A CA 1
ATOM 1169 C C . LYS A 1 148 ? -1.607 -0.224 0.734 1.00 91.56 148 LYS A C 1
ATOM 1171 O O . LYS A 1 148 ? -0.648 -0.597 0.060 1.00 91.56 148 LYS A O 1
ATOM 1176 N N . PHE A 1 149 ? -1.502 0.712 1.679 1.00 89.88 149 PHE A N 1
ATOM 1177 C CA . PHE A 1 149 ? -0.264 1.452 1.920 1.00 89.88 149 PHE A CA 1
ATOM 1178 C C . PHE A 1 149 ? 0.914 0.517 2.192 1.00 89.88 149 PHE A C 1
ATOM 1180 O O . PHE A 1 149 ? 1.975 0.684 1.597 1.00 89.88 149 PHE A O 1
ATOM 1187 N N . THR A 1 150 ? 0.728 -0.521 3.009 1.00 92.19 150 THR A N 1
ATOM 1188 C CA . THR A 1 150 ? 1.807 -1.465 3.325 1.00 92.19 150 THR A CA 1
ATOM 1189 C C . THR A 1 150 ? 2.301 -2.213 2.086 1.00 92.19 150 THR A C 1
ATOM 1191 O O . THR A 1 150 ? 3.505 -2.415 1.942 1.00 92.19 150 THR A O 1
ATOM 1194 N N . ALA A 1 151 ? 1.399 -2.576 1.167 1.00 94.25 151 ALA A N 1
ATOM 1195 C CA . ALA A 1 151 ? 1.750 -3.320 -0.040 1.00 94.25 151 ALA A CA 1
ATOM 1196 C C . ALA A 1 151 ? 2.616 -2.504 -1.015 1.00 94.25 151 ALA A C 1
ATOM 1198 O O . ALA A 1 151 ? 3.490 -3.079 -1.662 1.00 94.25 151 ALA A O 1
ATOM 1199 N N . TYR A 1 152 ? 2.402 -1.187 -1.105 1.00 94.50 152 TYR A N 1
ATOM 1200 C CA . TYR A 1 152 ? 3.150 -0.306 -2.013 1.00 94.50 152 TYR A CA 1
ATOM 1201 C C . TYR A 1 152 ? 4.360 0.375 -1.355 1.00 94.50 152 TYR A C 1
ATOM 1203 O O . TYR A 1 152 ? 5.368 0.592 -2.019 1.00 94.50 152 TYR A O 1
ATOM 1211 N N . MET A 1 153 ? 4.302 0.697 -0.058 1.00 91.69 153 MET A N 1
ATOM 1212 C CA . MET A 1 153 ? 5.407 1.374 0.639 1.00 91.69 153 MET A CA 1
ATOM 1213 C C . MET A 1 153 ? 6.524 0.414 1.058 1.00 91.69 153 MET A C 1
ATOM 1215 O O . MET A 1 153 ? 7.684 0.812 1.106 1.00 91.69 153 MET A O 1
ATOM 1219 N N . PHE A 1 154 ? 6.195 -0.850 1.343 1.00 92.94 154 PHE A N 1
ATOM 1220 C CA . PHE A 1 154 ? 7.149 -1.844 1.844 1.00 92.94 154 PHE A CA 1
ATOM 1221 C C . PHE A 1 154 ? 7.150 -3.116 0.990 1.00 92.94 154 PHE A C 1
ATOM 1223 O O . PHE A 1 154 ? 7.025 -4.233 1.493 1.00 92.94 154 PHE A O 1
ATOM 1230 N N . ALA A 1 155 ? 7.286 -2.939 -0.325 1.00 93.50 155 ALA A N 1
ATOM 1231 C CA . ALA A 1 155 ? 7.138 -4.018 -1.297 1.00 93.50 155 ALA A CA 1
ATOM 1232 C C . ALA A 1 155 ? 8.116 -5.192 -1.078 1.00 93.50 155 ALA A C 1
ATOM 1234 O O . ALA A 1 155 ? 7.729 -6.347 -1.233 1.00 93.50 155 ALA A O 1
ATOM 1235 N N . GLU A 1 156 ? 9.363 -4.909 -0.684 1.00 91.62 156 GLU A N 1
ATOM 1236 C CA . GLU A 1 156 ? 10.456 -5.897 -0.613 1.00 91.62 156 GLU A CA 1
ATOM 1237 C C . GLU A 1 156 ? 10.349 -6.902 0.546 1.00 91.62 156 GLU A C 1
ATOM 1239 O O . GLU A 1 156 ? 11.125 -7.861 0.594 1.00 91.62 156 GLU A O 1
ATOM 1244 N N . GLY A 1 157 ? 9.439 -6.671 1.498 1.00 90.44 157 GLY A N 1
ATOM 1245 C CA . GLY A 1 157 ? 9.320 -7.476 2.709 1.00 90.44 157 GLY A CA 1
ATOM 1246 C C . GLY A 1 157 ? 8.949 -8.931 2.421 1.00 90.44 157 GLY A C 1
ATOM 1247 O O . GLY A 1 157 ? 8.012 -9.213 1.677 1.00 90.44 157 GLY A O 1
ATOM 1248 N N . ASP A 1 158 ? 9.663 -9.863 3.055 1.00 94.56 158 ASP A N 1
ATOM 1249 C CA . ASP A 1 158 ? 9.239 -11.263 3.127 1.00 94.56 158 ASP A CA 1
ATOM 1250 C C . ASP A 1 158 ? 7.937 -11.418 3.935 1.00 94.56 158 ASP A C 1
ATOM 1252 O O . ASP A 1 158 ? 7.478 -10.493 4.604 1.00 94.56 158 ASP A O 1
ATOM 1256 N N . ARG A 1 159 ? 7.357 -12.624 3.940 1.00 96.12 159 ARG A N 1
ATOM 1257 C CA . ARG A 1 159 ? 6.076 -12.892 4.619 1.00 96.12 159 ARG A CA 1
ATOM 1258 C C . ARG A 1 159 ? 6.062 -12.489 6.098 1.00 96.12 159 ARG A C 1
ATOM 1260 O O . ARG A 1 159 ? 5.027 -12.029 6.577 1.00 96.12 159 ARG A O 1
ATOM 1267 N N . GLN A 1 160 ? 7.156 -12.690 6.836 1.00 96.44 160 GLN A N 1
ATOM 1268 C CA . GLN A 1 160 ? 7.202 -12.353 8.262 1.00 96.44 160 GLN A CA 1
ATOM 1269 C C . GLN A 1 160 ? 7.302 -10.843 8.455 1.0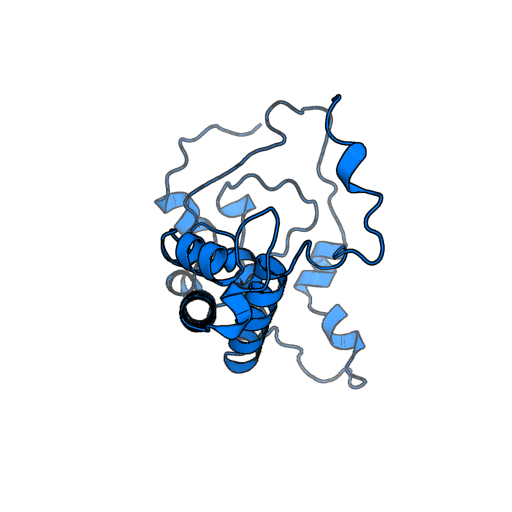0 96.44 160 GLN A C 1
ATOM 1271 O O . GLN A 1 160 ? 6.546 -10.273 9.242 1.00 96.44 160 GLN A O 1
ATOM 1276 N N . ARG A 1 161 ? 8.160 -10.174 7.680 1.00 95.44 161 ARG A N 1
ATOM 1277 C CA . ARG A 1 161 ? 8.258 -8.711 7.680 1.00 95.44 161 ARG A CA 1
ATOM 1278 C C . ARG A 1 161 ? 6.935 -8.063 7.276 1.00 95.44 161 ARG A C 1
ATOM 1280 O O . ARG A 1 161 ? 6.495 -7.140 7.952 1.00 95.44 161 ARG A O 1
ATOM 1287 N N . THR A 1 162 ? 6.252 -8.580 6.254 1.00 96.62 162 THR A N 1
ATOM 1288 C CA . THR A 1 162 ? 4.931 -8.092 5.830 1.00 96.62 162 THR A CA 1
ATOM 1289 C C . THR A 1 162 ? 3.894 -8.199 6.946 1.00 96.62 162 THR A C 1
ATOM 1291 O O . THR A 1 162 ? 3.135 -7.253 7.143 1.00 96.62 162 THR A O 1
ATOM 1294 N N . ARG A 1 163 ? 3.867 -9.304 7.708 1.00 97.25 163 ARG A N 1
ATOM 1295 C CA . ARG A 1 163 ? 2.967 -9.442 8.870 1.00 97.25 163 ARG A CA 1
ATOM 1296 C C . ARG A 1 163 ? 3.236 -8.366 9.910 1.00 97.25 163 ARG A C 1
ATOM 1298 O O . ARG A 1 163 ? 2.312 -7.677 10.324 1.00 97.25 163 ARG A O 1
ATOM 1305 N N . LEU A 1 164 ? 4.498 -8.199 10.299 1.00 97.12 164 LEU A N 1
ATOM 1306 C CA . LEU A 1 164 ? 4.887 -7.197 11.291 1.00 97.12 164 LEU A CA 1
ATOM 1307 C C . LEU A 1 164 ? 4.523 -5.782 10.826 1.00 97.12 164 LEU A C 1
ATOM 1309 O O . LEU A 1 164 ? 3.934 -5.020 11.585 1.00 97.12 164 LEU A O 1
ATOM 1313 N N . LEU A 1 165 ? 4.796 -5.452 9.563 1.00 96.31 165 LEU A N 1
ATOM 1314 C CA . LEU A 1 165 ? 4.448 -4.156 8.984 1.00 96.31 165 LEU A CA 1
ATOM 1315 C C . LEU A 1 165 ? 2.934 -3.928 8.917 1.00 96.31 165 LEU A C 1
ATOM 1317 O O . LEU A 1 165 ? 2.488 -2.809 9.147 1.00 96.31 165 LEU A O 1
ATOM 1321 N N . ALA A 1 166 ? 2.134 -4.965 8.653 1.00 96.12 166 ALA A N 1
ATOM 1322 C CA . ALA A 1 166 ? 0.675 -4.870 8.688 1.00 96.12 166 ALA A CA 1
ATOM 1323 C C . ALA A 1 166 ? 0.160 -4.551 10.103 1.00 96.12 166 ALA A C 1
ATOM 1325 O O . ALA A 1 166 ? -0.719 -3.705 10.261 1.00 96.12 166 ALA A O 1
ATOM 1326 N N . VAL A 1 167 ? 0.745 -5.174 11.132 1.00 96.12 167 VAL A N 1
ATOM 1327 C CA . VAL A 1 167 ? 0.436 -4.889 12.544 1.00 96.12 167 VAL A CA 1
ATOM 1328 C C . VAL A 1 167 ? 0.826 -3.463 12.920 1.00 96.12 167 VAL A C 1
ATOM 1330 O O . VAL A 1 167 ? 0.025 -2.732 13.496 1.00 96.12 167 VAL A O 1
ATOM 1333 N N . VAL A 1 168 ? 2.033 -3.036 12.550 1.00 95.19 168 VAL A N 1
ATOM 1334 C CA . VAL A 1 168 ? 2.487 -1.658 12.783 1.00 95.19 168 VAL A CA 1
ATOM 1335 C C . VAL A 1 168 ? 1.560 -0.663 12.087 1.00 95.19 168 VAL A C 1
ATOM 1337 O O . VAL A 1 168 ? 1.197 0.343 12.686 1.00 95.19 168 VAL A O 1
ATOM 1340 N N . ASN A 1 169 ? 1.112 -0.959 10.865 1.00 94.38 169 ASN A N 1
ATOM 1341 C CA . ASN A 1 169 ? 0.167 -0.112 10.145 1.00 94.38 169 ASN A CA 1
ATOM 1342 C C . ASN A 1 169 ? -1.173 0.008 10.893 1.00 94.38 169 ASN A C 1
ATOM 1344 O O . ASN A 1 169 ? -1.688 1.113 11.025 1.00 94.38 169 ASN A O 1
ATOM 1348 N N . VAL A 1 170 ? -1.702 -1.085 11.464 1.00 93.44 170 VAL A N 1
ATOM 1349 C CA . VAL A 1 170 ? -2.889 -1.029 12.344 1.00 93.44 170 VAL A CA 1
ATOM 1350 C C . VAL A 1 170 ? -2.653 -0.069 13.504 1.00 93.44 170 VAL A C 1
ATOM 1352 O O . VAL A 1 170 ? -3.498 0.780 13.767 1.00 93.44 170 VAL A O 1
ATOM 1355 N N . PHE A 1 171 ? -1.509 -0.169 14.182 1.00 91.31 171 PHE A N 1
ATOM 1356 C CA . PHE A 1 171 ? -1.199 0.717 15.301 1.00 91.31 171 PHE A CA 1
ATOM 1357 C C . PHE A 1 171 ? -1.092 2.175 14.879 1.00 91.31 171 PHE A C 1
ATOM 1359 O O . PHE A 1 171 ? -1.641 3.026 15.572 1.00 91.31 171 PHE A O 1
ATOM 1366 N N . ILE A 1 172 ? -0.466 2.462 13.737 1.00 89.81 172 ILE A N 1
ATOM 1367 C CA . ILE A 1 172 ? -0.453 3.811 13.173 1.00 89.81 172 ILE A CA 1
ATOM 1368 C C . ILE A 1 172 ? -1.897 4.276 12.972 1.00 89.81 172 ILE A C 1
ATOM 1370 O O . ILE A 1 172 ? -2.304 5.233 13.603 1.00 89.81 172 ILE A O 1
ATOM 1374 N N . PHE A 1 173 ? -2.735 3.572 12.214 1.00 86.88 173 PHE A N 1
ATOM 1375 C CA . PHE A 1 173 ? -4.095 4.052 11.925 1.00 86.88 173 PHE A CA 1
ATOM 1376 C C . PHE A 1 173 ? -4.997 4.187 13.160 1.00 86.88 173 PHE A C 1
ATOM 1378 O O . PHE A 1 173 ? -5.739 5.165 13.312 1.00 86.88 173 PHE A O 1
ATOM 1385 N N . VAL A 1 174 ? -4.933 3.216 14.065 1.00 86.69 174 VAL A N 1
ATOM 1386 C CA . VAL A 1 174 ? -5.769 3.182 15.264 1.00 86.69 174 VAL A CA 1
ATOM 1387 C C . VAL A 1 174 ? -5.323 4.247 16.267 1.00 86.69 174 VAL A C 1
ATOM 1389 O O . VAL A 1 174 ? -6.169 4.996 16.763 1.00 86.69 174 VAL A O 1
ATOM 1392 N N . PHE A 1 175 ? -4.017 4.379 16.515 1.00 83.12 175 PHE A N 1
ATOM 1393 C CA . PHE A 1 175 ? -3.471 5.272 17.540 1.00 83.12 175 PHE A CA 1
ATOM 1394 C C . PHE A 1 175 ? -3.013 6.645 17.024 1.00 83.12 175 PHE A C 1
ATOM 1396 O O . PHE A 1 175 ? -2.740 7.519 17.845 1.00 83.12 175 PHE A O 1
ATOM 1403 N N . ASP A 1 176 ? -2.953 6.887 15.712 1.00 76.31 176 ASP A N 1
ATOM 1404 C CA . ASP A 1 176 ? -2.601 8.202 15.159 1.00 76.31 176 ASP A CA 1
ATOM 1405 C C . ASP A 1 176 ? -3.602 9.260 15.652 1.00 76.31 176 ASP A C 1
ATOM 1407 O O . ASP A 1 176 ? -4.814 9.092 15.521 1.00 76.31 176 ASP A O 1
ATOM 1411 N N . GLY A 1 177 ? -3.107 10.303 16.320 1.00 61.19 177 GLY A N 1
ATOM 1412 C CA . GLY A 1 177 ? -3.914 11.275 17.072 1.00 61.19 177 GLY A CA 1
ATOM 1413 C C . GLY A 1 177 ? -3.948 11.093 18.600 1.00 61.19 177 GLY A C 1
ATOM 1414 O O . GLY A 1 177 ? -4.411 11.997 19.293 1.00 61.19 177 GLY A O 1
ATOM 1415 N N . ASN A 1 178 ? -3.409 10.001 19.160 1.00 51.62 178 ASN A N 1
ATOM 1416 C CA . ASN A 1 178 ? -3.352 9.788 20.620 1.00 51.62 178 ASN A CA 1
ATOM 1417 C C . ASN A 1 178 ? -2.153 10.453 21.316 1.00 51.62 178 ASN A C 1
ATOM 1419 O O . ASN A 1 178 ? -2.104 10.487 22.543 1.00 51.62 178 ASN A O 1
ATOM 1423 N N . VAL A 1 179 ? -1.215 11.041 20.566 1.00 45.59 179 VAL A N 1
ATOM 1424 C CA . VAL A 1 179 ? -0.060 11.781 21.123 1.00 45.59 179 VAL A CA 1
ATOM 1425 C C . VAL A 1 179 ? -0.461 13.123 21.774 1.00 45.59 179 VAL A C 1
ATOM 1427 O O . VAL A 1 179 ? 0.374 13.798 22.365 1.00 45.59 179 VAL A O 1
ATOM 1430 N N . LEU A 1 180 ? -1.748 13.495 21.761 1.00 37.94 180 LEU A N 1
ATOM 1431 C CA . LEU A 1 180 ? -2.273 14.671 22.471 1.00 37.94 180 LEU A CA 1
ATOM 1432 C C . LEU A 1 180 ? -3.392 14.336 23.475 1.00 37.94 180 LEU A C 1
ATOM 1434 O O . LEU A 1 180 ? -4.309 15.134 23.676 1.00 37.94 180 LEU A O 1
ATOM 1438 N N . LEU A 1 181 ? -3.329 13.185 24.152 1.00 44.69 181 LEU A N 1
ATOM 1439 C CA . LEU A 1 181 ? -3.949 13.082 25.479 1.00 44.69 181 LEU A CA 1
ATOM 1440 C C . LEU A 1 181 ? -3.031 13.841 26.451 1.00 44.69 181 LEU A C 1
ATOM 1442 O O . LEU A 1 181 ? -1.976 13.361 26.831 1.00 44.69 181 LEU A O 1
ATOM 1446 N N . ARG A 1 182 ? -3.276 15.144 26.616 1.00 46.19 182 ARG A N 1
ATOM 1447 C CA . ARG A 1 182 ? -4.051 15.695 27.738 1.00 46.19 182 ARG A CA 1
ATOM 1448 C C . ARG A 1 182 ? -3.343 15.516 29.082 1.00 46.19 182 ARG A C 1
ATOM 1450 O O . ARG A 1 182 ? -3.857 14.831 29.954 1.00 46.19 182 ARG A O 1
ATOM 1457 N N . ASP A 1 183 ? -2.282 16.290 29.271 1.00 41.84 183 ASP A N 1
ATOM 1458 C CA . ASP A 1 183 ? -1.862 16.735 30.607 1.00 41.84 183 ASP A CA 1
ATOM 1459 C C . ASP A 1 183 ? -2.269 18.201 30.880 1.00 41.84 183 ASP A C 1
ATOM 1461 O O . ASP A 1 183 ? -1.578 18.933 31.578 1.00 41.84 183 ASP A O 1
ATOM 1465 N N . SER A 1 184 ? -3.409 18.678 30.353 1.00 43.88 184 SER A N 1
ATOM 1466 C CA . SER A 1 184 ? -4.029 19.905 30.888 1.00 43.88 184 SER A CA 1
ATOM 1467 C C . SER A 1 184 ? -5.549 19.975 30.650 1.00 43.88 184 SER A C 1
ATOM 1469 O O . SER A 1 184 ? -5.994 19.937 29.496 1.00 43.88 184 SER A O 1
ATOM 1471 N N . PRO A 1 185 ? -6.366 20.117 31.714 1.00 43.06 185 PRO A N 1
ATOM 1472 C CA . PRO A 1 185 ? -7.818 20.317 31.635 1.00 43.06 185 PRO A CA 1
ATOM 1473 C C . PRO A 1 185 ? -8.279 21.627 30.965 1.00 43.06 185 PRO A C 1
ATOM 1475 O O . PRO A 1 185 ? -9.470 21.776 30.700 1.00 43.06 185 PRO A O 1
ATOM 1478 N N . GLU A 1 186 ? -7.390 22.578 30.663 1.00 42.56 186 GLU A N 1
ATOM 1479 C CA . GLU A 1 186 ? -7.790 23.917 30.186 1.00 42.56 186 GLU A CA 1
ATOM 1480 C C . GLU A 1 186 ? -8.086 24.001 28.676 1.00 42.56 186 GLU A C 1
ATOM 1482 O O . GLU A 1 186 ? -8.703 24.957 28.205 1.00 42.56 186 GLU A O 1
ATOM 1487 N N . ALA A 1 187 ? -7.720 22.990 27.882 1.00 40.66 187 ALA A N 1
ATOM 1488 C CA . ALA A 1 187 ? -7.829 23.069 26.420 1.00 40.66 187 ALA A CA 1
ATOM 1489 C C . ALA A 1 187 ? -9.255 22.862 25.857 1.00 40.66 187 ALA A C 1
ATOM 1491 O O . ALA A 1 187 ? -9.478 23.039 24.659 1.00 40.66 187 ALA A O 1
ATOM 1492 N N . ILE A 1 188 ? -10.243 22.510 26.689 1.00 41.59 188 ILE A N 1
ATOM 1493 C CA . ILE A 1 188 ? -11.602 22.160 26.227 1.00 41.59 188 ILE A CA 1
ATOM 1494 C C . ILE A 1 188 ? -12.447 23.397 25.853 1.00 41.59 188 ILE A C 1
ATOM 1496 O O . ILE A 1 188 ? -13.450 23.266 25.153 1.00 41.59 188 ILE A O 1
ATOM 1500 N N . GLN A 1 189 ? -12.040 24.619 26.213 1.00 35.56 189 GLN A N 1
ATOM 1501 C CA . GLN A 1 189 ? -12.849 25.817 25.934 1.00 35.56 189 GLN A CA 1
ATOM 1502 C C . GLN A 1 189 ? -12.617 26.499 24.574 1.00 35.56 189 GLN A C 1
ATOM 1504 O O . GLN A 1 189 ? -13.376 27.406 24.237 1.00 35.56 189 GLN A O 1
ATOM 1509 N N . ARG A 1 190 ? -11.637 26.088 23.755 1.00 35.59 190 ARG A N 1
ATOM 1510 C CA . ARG A 1 190 ? -11.259 26.862 22.549 1.00 35.59 190 ARG A CA 1
ATOM 1511 C C . ARG A 1 190 ? -11.839 26.427 21.199 1.00 35.59 190 ARG A C 1
ATOM 1513 O O . ARG A 1 190 ? -11.585 27.112 20.219 1.00 35.59 190 ARG A O 1
ATOM 1520 N N . PHE A 1 191 ? -12.682 25.397 21.129 1.00 36.94 191 PHE A N 1
ATOM 1521 C CA . PHE A 1 191 ? -13.315 24.971 19.865 1.00 36.94 191 PHE A CA 1
ATOM 1522 C C . PHE A 1 191 ? -14.832 25.215 19.816 1.00 36.94 191 PHE A C 1
ATOM 1524 O O . PHE A 1 191 ? -15.585 24.386 19.318 1.00 36.94 191 PHE A O 1
ATOM 1531 N N . LYS A 1 192 ? -15.302 26.354 20.347 1.00 31.84 192 LYS A N 1
ATOM 1532 C CA . LYS A 1 192 ? -16.703 26.792 20.176 1.00 31.84 192 LYS A CA 1
ATOM 1533 C C . LYS A 1 192 ? -16.923 27.939 19.189 1.00 31.84 192 LYS A C 1
ATOM 1535 O O . LYS A 1 192 ? -18.074 28.288 18.969 1.00 31.84 192 LYS A O 1
ATOM 1540 N N . TYR A 1 193 ? -15.879 28.477 18.561 1.00 36.41 193 TYR A N 1
ATOM 1541 C CA . TYR A 1 193 ? -16.037 29.498 17.522 1.00 36.41 193 TYR A CA 1
ATOM 1542 C C . TYR A 1 193 ? -14.948 29.368 16.454 1.00 36.41 193 TYR A C 1
ATOM 1544 O O . TYR A 1 193 ? -13.931 30.048 16.533 1.00 36.41 193 TYR A O 1
ATOM 1552 N N . CYS A 1 194 ? -15.178 28.470 15.498 1.00 37.34 194 CYS A N 1
ATOM 1553 C CA . CYS A 1 194 ? -14.756 28.560 14.100 1.00 37.34 194 CYS A CA 1
ATOM 1554 C C . CYS A 1 194 ? -15.789 27.787 13.279 1.00 37.34 194 CYS A C 1
ATOM 1556 O O . CYS A 1 194 ? -16.073 26.632 13.672 1.00 37.34 194 CYS A O 1
#

Secondary structure (DSSP, 8-state):
--------HHHHHHHHS-TTTGGGPPP------TTTT--S--PPP-THHHHHHTTGGGGGG-S-TTS--PPPTTEEEE-TTTTT-----S---EEEETTHHHHHHHHHHHHHHHHH-TGGGG-EETTEEHHHHHHHHHTS-GGGTTTHHHHHHSTT--HHHHHHHHHHHHHHHHHTTGGG--S-GGGGGSSS--